Protein 3AI5 (pdb70)

Secondary structure (DSSP, 8-state):
--GGGGGSSEEEEEEEEEEEETTEEEEEEEEEEEEGGGTEEEEEEEETTSS-SS-GGGGTTT--GGG-B--GGGGGG-HHHHTTTT-EEEEEEEEETTS-EEEEEEEEEEETTEEEEEEEEEEE---TTSTTTTT-B-S----EEEEEEEETTTTEEEEEEEEEEEBTTS-EEEEEEEEEEEESSSS----PPSEEEEEEEEEE--TT--SSEEEEEEEEEEESS---EEEEEE-TTS-EEEEEE-TT-BHHHHHHHHHHHH---GGG-EEEETTEEP-TTSBTGGGT--TT-EEEEE-

Solvent-accessible surface area: 14707 Å² total

InterPro domains:
  IPR000626 Ubiquitin-like domain [PF00240] (3-74)
  IPR000626 Ubiquitin-like domain [PS50053] (1-76)
  IPR000626 Ubiquitin-like domain [SM00213] (1-72)
  IPR001975 Large ribosomal subunit protein eL40 domain [PF01020] (78-127)
  IPR001975 Large ribosomal subunit protein eL40 domain [SM01377] (77-128)
  IPR019954 Ubiquitin conserved site [PS00299] (27-52)
  IPR019956 Ubiquitin domain [PR00348] (11-31)
  IPR019956 Ubiquitin domain [PR00348] (32-52)
  IPR019956 Ubiquitin domain [PR00348] (53-74)
  IPR029071 Ubiquitin-like domain superfamily [SSF54236] (1-96)
  IPR038587 Large ribosomal subunit protein eL40 superfamily [G3DSA:4.10.1060.50] (79-128)
  IPR050158 Ubiquitin and ubiquitin-like [PTHR10666] (1-87)

CATH classification: 2.40.155.10 (+1 more: 3.10.20.90)

Foldseek 3Di:
DVLVVLQADKFKEKEKEWEAAANNTWIKIKIWIAHLCQLKTKMKMFTPVAADQWDPVVCVVVGANLSHHEPPVFPLARQQSQLPQQFKWKWKWKDWVPAKIKTKIWTWHDPPRYTYIYMYIYIDGGDCCDCISVVQFDQWFDKWKKKWAFDVVQQWIKIWTWGWTDGPVRHTIIITMIMIMHRPDDDHGRGHHIWIKTKDKTWDDDPVDPGHMIIMMMRIYIGRDDQWAKEWEQEAVRDIDIDTDHQADFPLVVLVRVCVPPVDHSVRWWKDFPNRTGDGRDGNVNVPNDGHGYIYIDD

Radius of gyration: 24.21 Å; Cα contacts (8 Å, |Δi|>4): 735; chains: 1; bounding box: 46×39×76 Å

Nearest PDB structures (foldseek):
  3ai5-assembly1_A  TM=1.003E+00  e=3.831E-65  Aequorea victoria
  5aqb-assembly1_B  TM=9.999E-01  e=7.707E-47  Aequorea victoria
  7yeu-assembly1_A  TM=1.001E+00  e=1.662E-46  Aequorea victoria
  6hr1-assembly1_A  TM=9.965E-01  e=1.409E-46  Oryctolagus cuniculus
  1q73-assembly1_A  TM=9.991E-01  e=1.959E-46  Aequorea victoria

Organism: Mus musculus (NCBI:txid10090)

GO terms:
  GO:0003735 structural constituent of ribosome (F, IDA)
  GO:0022625 cytosolic large ribosomal subunit (C, IDA)
  GO:0005654 nucleoplasm (C, TAS)
  GO:0005829 cytosol (C, TAS)
  GO:0002181 cytoplasmic translation (P, IDA)
  GO:0005737 cytoplasm (C, IDA)
  GO:0043209 myelin sheath (C, HDA)
  GO:0045202 synapse (C, IDA)
  GO:0045202 synapse (C, EXP)

B-factor: mean 21.07, std 9.58, range [8.13, 55.72]

Structure (mmCIF, N/CA/C/O backbone):
data_3AI5
#
_entry.id   3AI5
#
_cell.length_a   92.515
_cell.length_b   65.649
_cell.length_c   70.225
_cell.angle_alpha   90.00
_cell.angle_beta   130.34
_cell.angle_gamma   90.00
#
_symmetry.space_group_name_H-M   'C 1 2 1'
#
loop_
_entity.id
_entity.type
_entity.pdbx_description
1 polymer 'yeast enhanced green fluorescent protein,Ubiquitin'
2 non-polymer 1,2-ETHANEDIOL
3 water water
#
loop_
_atom_site.group_PDB
_atom_site.id
_atom_site.type_symbol
_atom_site.label_atom_id
_atom_site.label_alt_id
_atom_site.label_comp_id
_atom_site.label_asym_id
_atom_site.label_entity_id
_atom_site.label_seq_id
_atom_site.pdbx_PDB_ins_code
_atom_site.Cartn_x
_atom_site.Cartn_y
_atom_site.Cartn_z
_atom_site.occupancy
_atom_site.B_iso_or_equiv
_atom_site.auth_seq_id
_atom_site.auth_comp_id
_atom_site.auth_asym_id
_atom_site.auth_atom_id
_atom_site.pdbx_PDB_model_num
ATOM 1 N N . SER A 1 5 ? 25.314 -8.297 17.393 1.00 30.31 2 SER A N 1
ATOM 2 C CA . SER A 1 5 ? 23.927 -8.658 17.112 1.00 29.73 2 SER A CA 1
ATOM 3 C C . SER A 1 5 ? 23.825 -10.167 16.779 1.00 30.36 2 SER A C 1
ATOM 4 O O . SER A 1 5 ? 24.855 -10.874 16.729 1.00 31.96 2 SER A O 1
ATOM 7 N N . LYS A 1 6 ? 22.598 -10.626 16.525 1.00 28.88 3 LYS A N 1
ATOM 8 C CA . LYS A 1 6 ? 22.425 -11.999 15.889 1.00 29.18 3 LYS A CA 1
ATOM 9 C C . LYS A 1 6 ? 23.071 -12.166 14.498 1.00 26.74 3 LYS A C 1
ATOM 10 O O . LYS A 1 6 ? 23.657 -13.191 14.182 1.00 28.37 3 LYS A O 1
ATOM 16 N N . GLY A 1 7 ? 22.959 -11.132 13.674 1.00 22.99 4 GLY A N 1
ATOM 17 C CA . GLY A 1 7 ? 23.608 -11.104 12.356 1.00 20.73 4 GLY A CA 1
ATOM 18 C C . GLY A 1 7 ? 25.114 -11.324 12.408 1.00 20.48 4 GLY A C 1
ATOM 19 O O . GLY A 1 7 ? 25.696 -11.872 11.481 1.00 19.01 4 GLY A O 1
ATOM 20 N N . GLU A 1 8 ? 25.774 -10.911 13.484 1.00 20.97 5 GLU A N 1
ATOM 21 C CA . GLU A 1 8 ? 27.222 -11.150 13.618 1.00 23.32 5 GLU A CA 1
ATOM 22 C C . GLU A 1 8 ? 27.699 -12.609 13.418 1.00 22.67 5 GLU A C 1
ATOM 23 O O . GLU A 1 8 ? 28.742 -12.850 12.849 1.00 21.29 5 GLU A O 1
ATOM 29 N N . GLU A 1 9 ? 26.909 -13.587 13.874 1.00 21.95 6 GLU A N 1
ATOM 30 C CA . GLU A 1 9 ? 27.266 -14.980 13.794 1.00 22.03 6 GLU A CA 1
ATOM 31 C C . GLU A 1 9 ? 27.398 -15.460 12.359 1.00 19.08 6 GLU A C 1
ATOM 32 O O . GLU A 1 9 ? 28.101 -16.415 12.070 1.00 19.43 6 GLU A O 1
ATOM 38 N N . LEU A 1 10 ? 26.700 -14.782 11.442 1.00 15.95 7 LEU A N 1
ATOM 39 C CA . LEU A 1 10 ? 26.786 -15.130 10.035 1.00 15.56 7 LEU A CA 1
ATOM 40 C C . LEU A 1 10 ? 28.145 -14.782 9.429 1.00 14.80 7 LEU A C 1
ATOM 41 O O . LEU A 1 10 ? 28.393 -15.177 8.295 1.00 16.21 7 LEU A O 1
ATOM 46 N N . PHE A 1 11 ? 28.976 -14.040 10.175 1.00 14.64 8 PHE A N 1
ATOM 47 C CA . PHE A 1 11 ? 30.264 -13.568 9.651 1.00 15.51 8 PHE A CA 1
ATOM 48 C C . PHE A 1 11 ? 31.458 -14.263 10.262 1.00 18.75 8 PHE A C 1
ATOM 49 O O . PHE A 1 11 ? 32.595 -13.813 10.058 1.00 20.38 8 PHE A O 1
ATOM 57 N N . THR A 1 12 ? 31.232 -15.348 11.003 1.00 20.26 9 THR A N 1
ATOM 58 C CA . THR A 1 12 ? 32.405 -16.011 11.550 1.00 23.98 9 THR A CA 1
ATOM 59 C C . THR A 1 12 ? 33.012 -16.779 10.299 1.00 22.36 9 THR A C 1
ATOM 60 O O . THR A 1 12 ? 32.333 -17.250 9.378 1.00 24.69 9 THR A O 1
ATOM 64 N N . GLY A 1 13 ? 34.309 -16.887 10.260 1.00 24.78 10 GLY A N 1
ATOM 65 C CA . GLY A 1 13 ? 34.893 -17.491 9.113 1.00 22.49 10 GLY A CA 1
ATOM 66 C C . GLY A 1 13 ? 34.690 -16.727 7.803 1.00 20.13 10 GLY A C 1
ATOM 67 O O . GLY A 1 13 ? 34.229 -15.566 7.733 1.00 22.90 10 GLY A O 1
ATOM 68 N N . VAL A 1 14 ? 35.074 -17.395 6.769 1.00 17.89 11 VAL A N 1
ATOM 69 C CA . VAL A 1 14 ? 35.205 -16.853 5.426 1.00 15.03 11 VAL A CA 1
ATOM 70 C C . VAL A 1 14 ? 33.891 -17.034 4.696 1.00 14.64 11 VAL A C 1
ATOM 71 O O . VAL A 1 14 ? 33.362 -18.164 4.645 1.00 16.67 11 VAL A O 1
ATOM 75 N N . VAL A 1 15 ? 33.318 -15.951 4.192 1.00 12.89 12 VAL A N 1
ATOM 76 C CA . VAL A 1 15 ? 31.987 -15.966 3.558 1.00 12.33 12 VAL A CA 1
ATOM 77 C C . VAL A 1 15 ? 32.158 -15.671 2.083 1.00 11.51 12 VAL A C 1
ATOM 78 O O . VAL A 1 15 ? 32.777 -14.642 1.741 1.00 11.97 12 VAL A O 1
ATOM 82 N N . PRO A 1 16 ? 31.589 -16.420 1.151 1.00 11.33 13 PRO A N 1
ATOM 83 C CA . PRO A 1 16 ? 31.673 -16.128 -0.273 1.00 11.90 13 PRO A CA 1
ATOM 84 C C . PRO A 1 16 ? 30.826 -14.889 -0.579 1.00 11.96 13 PRO A C 1
ATOM 85 O O . PRO A 1 16 ? 29.790 -14.652 0.078 1.00 12.05 13 PRO A O 1
ATOM 89 N N . ILE A 1 17 ? 31.251 -14.162 -1.592 1.00 11.09 14 ILE A N 1
ATOM 90 C CA . ILE A 1 17 ? 30.609 -12.889 -1.956 1.00 10.35 14 ILE A CA 1
ATOM 91 C C . ILE A 1 17 ? 30.352 -12.946 -3.464 1.00 10.83 14 ILE A C 1
ATOM 92 O O . ILE A 1 17 ? 31.207 -13.395 -4.265 1.00 11.78 14 ILE A O 1
ATOM 97 N N . LEU A 1 18 ? 29.176 -12.460 -3.853 1.00 11.37 15 LEU A N 1
ATOM 98 C CA . LEU A 1 18 ? 28.864 -12.223 -5.267 1.00 12.18 15 LEU A CA 1
ATOM 99 C C . LEU A 1 18 ? 28.479 -10.759 -5.429 1.00 12.36 15 LEU A C 1
ATOM 100 O O . LEU A 1 18 ? 27.743 -10.214 -4.607 1.00 12.18 15 LEU A O 1
ATOM 105 N N . VAL A 1 19 ? 28.928 -10.130 -6.520 1.00 11.58 16 VAL A N 1
ATOM 106 C CA . VAL A 1 19 ? 28.620 -8.705 -6.810 1.00 11.17 16 VAL A CA 1
ATOM 107 C C . VAL A 1 19 ? 28.082 -8.657 -8.234 1.00 12.04 16 VAL A C 1
ATOM 108 O O . VAL A 1 19 ? 28.621 -9.315 -9.153 1.00 13.32 16 VAL A O 1
ATOM 112 N N . GLU A 1 20 ? 26.991 -7.938 -8.443 1.00 12.23 17 GLU A N 1
ATOM 113 C CA . GLU A 1 20 ? 26.463 -7.701 -9.811 1.00 12.55 17 GLU A CA 1
ATOM 114 C C . GLU A 1 20 ? 26.134 -6.235 -9.950 1.00 12.33 17 GLU A C 1
ATOM 115 O O . GLU A 1 20 ? 25.431 -5.700 -9.059 1.00 13.79 17 GLU A O 1
ATOM 121 N N . LEU A 1 21 ? 26.539 -5.609 -11.041 1.00 12.50 18 LEU A N 1
ATOM 122 C CA . LEU A 1 21 ? 26.245 -4.196 -11.258 1.00 12.61 18 LEU A CA 1
ATOM 123 C C . LEU A 1 21 ? 25.763 -3.989 -12.687 1.00 12.60 18 LEU A C 1
ATOM 124 O O . LEU A 1 21 ? 26.382 -4.475 -13.640 1.00 14.32 18 LEU A O 1
ATOM 129 N N . ASP A 1 22 ? 24.681 -3.227 -12.800 1.00 13.73 19 ASP A N 1
ATOM 130 C CA . ASP A 1 22 ? 24.264 -2.653 -14.069 1.00 14.49 19 ASP A CA 1
ATOM 131 C C . ASP A 1 22 ? 24.446 -1.166 -14.020 1.00 13.92 19 ASP A C 1
ATOM 132 O O . ASP A 1 22 ? 23.952 -0.528 -13.072 1.00 14.33 19 ASP A O 1
ATOM 137 N N . GLY A 1 23 ? 25.152 -0.617 -15.017 1.00 14.69 20 GLY A N 1
ATOM 138 C CA . GLY A 1 23 ? 25.548 0.807 -14.979 1.00 14.44 20 GLY A CA 1
ATOM 139 C C . GLY A 1 23 ? 25.175 1.493 -16.271 1.00 15.91 20 GLY A C 1
ATOM 140 O O . GLY A 1 23 ? 25.036 0.847 -17.335 1.00 16.31 20 GLY A O 1
ATOM 141 N N . ASP A 1 24 ? 25.007 2.793 -16.160 1.00 15.06 21 ASP A N 1
ATOM 142 C CA . ASP A 1 24 ? 24.763 3.639 -17.351 1.00 17.16 21 ASP A CA 1
ATOM 143 C C . ASP A 1 24 ? 25.431 4.984 -17.028 1.00 16.36 21 ASP A C 1
ATOM 144 O O . ASP A 1 24 ? 24.952 5.682 -16.135 1.00 17.05 21 ASP A O 1
ATOM 149 N N . VAL A 1 25 ? 26.547 5.309 -17.699 1.00 16.03 22 VAL A N 1
ATOM 150 C CA . VAL A 1 25 ? 27.230 6.587 -17.426 1.00 16.16 22 VAL A CA 1
ATOM 151 C C . VAL A 1 25 ? 27.197 7.397 -18.716 1.00 17.02 22 VAL A C 1
ATOM 152 O O . VAL A 1 25 ? 27.778 6.954 -19.692 1.00 18.06 22 VAL A O 1
ATOM 156 N N . ASN A 1 26 ? 26.541 8.542 -18.681 1.00 17.55 23 ASN A N 1
ATOM 157 C CA . ASN A 1 26 ? 26.415 9.406 -19.909 1.00 19.58 23 ASN A CA 1
ATOM 158 C C . ASN A 1 26 ? 25.850 8.611 -21.076 1.00 20.95 23 ASN A C 1
ATOM 159 O O . ASN A 1 26 ? 26.204 8.858 -22.257 1.00 23.01 23 ASN A O 1
ATOM 164 N N . GLY A 1 27 ? 24.977 7.660 -20.770 1.00 19.11 24 GLY A N 1
ATOM 165 C CA . GLY A 1 27 ? 24.329 6.800 -21.804 1.00 20.72 24 GLY A CA 1
ATOM 166 C C . GLY A 1 27 ? 25.143 5.594 -22.222 1.00 21.15 24 GLY A C 1
ATOM 167 O O . GLY A 1 27 ? 24.674 4.776 -23.032 1.00 23.32 24 GLY A O 1
ATOM 168 N N . HIS A 1 28 ? 26.366 5.457 -21.683 1.00 20.98 25 HIS A N 1
ATOM 169 C CA . HIS A 1 28 ? 27.207 4.293 -21.967 1.00 21.24 25 HIS A CA 1
ATOM 170 C C . HIS A 1 28 ? 26.768 3.176 -21.005 1.00 21.02 25 HIS A C 1
ATOM 171 O O . HIS A 1 28 ? 27.007 3.267 -19.799 1.00 19.31 25 HIS A O 1
ATOM 178 N N . LYS A 1 29 ? 26.108 2.143 -21.502 1.00 20.64 26 LYS A N 1
ATOM 179 C CA . LYS A 1 29 ? 25.613 1.055 -20.642 1.00 21.07 26 LYS A CA 1
ATOM 180 C C . LYS A 1 29 ? 26.686 -0.032 -20.465 1.00 20.81 26 LYS A C 1
ATOM 181 O O . LYS A 1 29 ? 27.434 -0.396 -21.409 1.00 21.73 26 LYS A O 1
ATOM 187 N N . PHE A 1 30 ? 26.784 -0.577 -19.265 1.00 19.28 27 PHE A N 1
ATOM 188 C CA . PHE A 1 30 ? 27.752 -1.634 -19.005 1.00 18.43 27 PHE A CA 1
ATOM 189 C C . PHE A 1 30 ? 27.289 -2.485 -17.831 1.00 16.35 27 PHE A C 1
ATOM 190 O O . PHE A 1 30 ? 26.434 -2.079 -17.052 1.00 16.87 27 PHE A O 1
ATOM 198 N N . SER A 1 31 ? 27.859 -3.672 -17.748 1.00 15.93 28 SER A N 1
ATOM 199 C CA . SER A 1 31 ? 27.588 -4.583 -16.645 1.00 16.80 28 SER A CA 1
ATOM 200 C C . SER A 1 31 ? 28.866 -5.174 -16.139 1.00 15.09 28 SER A C 1
ATOM 201 O O . SER A 1 31 ? 29.821 -5.419 -16.879 1.00 16.85 28 SER A O 1
ATOM 204 N N . VAL A 1 32 ? 28.907 -5.378 -14.820 1.00 13.40 29 VAL A N 1
ATOM 205 C CA . VAL A 1 32 ? 30.035 -6.016 -14.159 1.00 13.76 29 VAL A CA 1
ATOM 206 C C . VAL A 1 32 ? 29.598 -7.096 -13.221 1.00 13.78 29 VAL A C 1
ATOM 207 O O . VAL A 1 32 ? 28.635 -6.929 -12.493 1.00 14.12 29 VAL A O 1
ATOM 211 N N . SER A 1 33 ? 30.324 -8.217 -13.229 1.00 13.81 30 SER A N 1
ATOM 212 C CA . SER A 1 33 ? 30.094 -9.321 -12.271 1.00 13.64 30 SER A CA 1
ATOM 213 C C . SER A 1 33 ? 31.335 -9.468 -11.438 1.00 14.26 30 SER A C 1
ATOM 214 O O . SER A 1 33 ? 32.463 -9.349 -11.961 1.00 15.48 30 SER A O 1
ATOM 217 N N . GLY A 1 34 ? 31.193 -9.709 -10.149 1.00 12.61 31 GLY A N 1
ATOM 218 C CA . GLY A 1 34 ? 32.342 -9.915 -9.246 1.00 13.54 31 GLY A CA 1
ATOM 219 C C . GLY A 1 34 ? 32.117 -11.100 -8.346 1.00 13.02 31 GLY A C 1
ATOM 220 O O . GLY A 1 34 ? 30.976 -11.514 -8.072 1.00 12.80 31 GLY A O 1
ATOM 221 N N . GLU A 1 35 ? 33.203 -11.650 -7.879 1.00 12.45 32 GLU A N 1
ATOM 222 C CA . GLU A 1 35 ? 33.126 -12.734 -6.895 1.00 13.27 32 GLU A CA 1
ATOM 223 C C . GLU A 1 35 ? 34.354 -12.724 -6.029 1.00 13.61 32 GLU A C 1
ATOM 224 O O . GLU A 1 35 ? 35.427 -12.202 -6.415 1.00 13.74 32 GLU A O 1
ATOM 230 N N . GLY A 1 36 ? 34.227 -13.272 -4.834 1.00 12.30 33 GLY A N 1
ATOM 231 C CA . GLY A 1 36 ? 35.368 -13.386 -3.901 1.00 12.05 33 GLY A CA 1
ATOM 232 C C . GLY A 1 36 ? 34.875 -13.799 -2.567 1.00 11.40 33 GLY A C 1
ATOM 233 O O . GLY A 1 36 ? 33.947 -14.643 -2.450 1.00 11.81 33 GLY A O 1
ATOM 234 N N . GLU A 1 37 ? 35.519 -13.267 -1.545 1.00 12.02 34 GLU A N 1
ATOM 235 C CA . GLU A 1 37 ? 35.231 -13.742 -0.212 1.00 12.49 34 GLU A CA 1
ATOM 236 C C . GLU A 1 37 ? 35.596 -12.687 0.791 1.00 13.28 34 GLU A C 1
ATOM 237 O O . GLU A 1 37 ? 36.425 -11.790 0.505 1.00 13.11 34 GLU A O 1
ATOM 243 N N . GLY A 1 38 ? 34.967 -12.738 1.951 1.00 12.10 35 GLY A N 1
ATOM 244 C CA . GLY A 1 38 ? 35.158 -11.752 3.003 1.00 12.58 35 GLY A CA 1
ATOM 245 C C . GLY A 1 38 ? 35.428 -12.461 4.326 1.00 12.14 35 GLY A C 1
ATOM 246 O O . GLY A 1 38 ? 34.861 -13.552 4.596 1.00 13.12 35 GLY A O 1
ATOM 247 N N . ASP A 1 39 ? 36.295 -11.897 5.165 1.00 12.87 36 ASP A N 1
ATOM 248 C CA . ASP A 1 39 ? 36.573 -12.481 6.474 1.00 12.69 36 ASP A CA 1
ATOM 249 C C . ASP A 1 39 ? 36.550 -11.347 7.472 1.00 12.43 36 ASP A C 1
ATOM 250 O O . ASP A 1 39 ? 37.559 -10.622 7.641 1.00 12.54 36 ASP A O 1
ATOM 255 N N . ALA A 1 40 ? 35.405 -11.134 8.107 1.00 12.33 37 ALA A N 1
ATOM 256 C CA . ALA A 1 40 ? 35.238 -10.021 8.964 1.00 11.86 37 ALA A CA 1
ATOM 257 C C . ALA A 1 40 ? 36.138 -10.063 10.174 1.00 13.38 37 ALA A C 1
ATOM 258 O O . ALA A 1 40 ? 36.461 -9.019 10.705 1.00 14.08 37 ALA A O 1
ATOM 260 N N . THR A 1 41 ? 36.522 -11.259 10.612 1.00 15.70 38 THR A N 1
ATOM 261 C CA . THR A 1 41 ? 37.469 -11.374 11.744 1.00 17.51 38 THR A CA 1
ATOM 262 C C . THR A 1 41 ? 38.765 -10.616 11.455 1.00 16.57 38 THR A C 1
ATOM 263 O O . THR A 1 41 ? 39.382 -10.037 12.367 1.00 18.89 38 THR A O 1
ATOM 267 N N . TYR A 1 42 ? 39.165 -10.583 10.204 1.00 15.62 39 TYR A N 1
ATOM 268 C CA . TYR A 1 42 ? 40.382 -9.906 9.743 1.00 17.59 39 TYR A CA 1
ATOM 269 C C . TYR A 1 42 ? 40.037 -8.583 9.094 1.00 16.33 39 TYR A C 1
ATOM 270 O O . TYR A 1 42 ? 40.966 -7.907 8.547 1.00 19.07 39 TYR A O 1
ATOM 279 N N . GLY A 1 43 ? 38.754 -8.183 9.083 1.00 13.70 40 GLY A N 1
ATOM 280 C CA . GLY A 1 43 ? 38.316 -7.007 8.302 1.00 12.32 40 GLY A CA 1
ATOM 281 C C . GLY A 1 43 ? 38.700 -7.036 6.829 1.00 13.00 40 GLY A C 1
ATOM 282 O O . GLY A 1 43 ? 38.945 -5.992 6.214 1.00 14.62 40 GLY A O 1
ATOM 283 N N . LYS A 1 44 ? 38.761 -8.205 6.206 1.00 11.80 41 LYS A N 1
ATOM 284 C CA . LYS A 1 44 ? 39.384 -8.355 4.897 1.00 12.52 41 LYS A CA 1
ATOM 285 C C .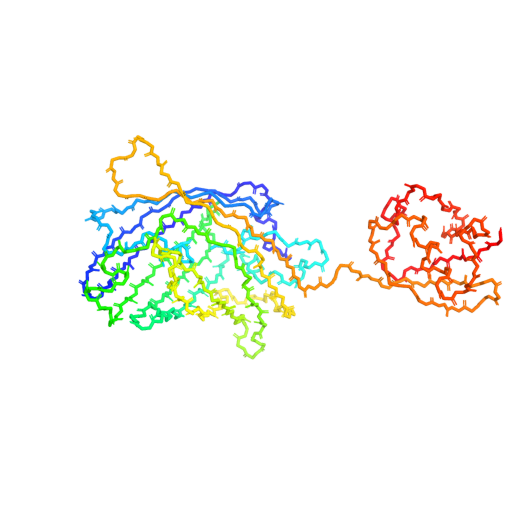 LYS A 1 44 ? 38.393 -8.779 3.845 1.00 13.38 41 LYS 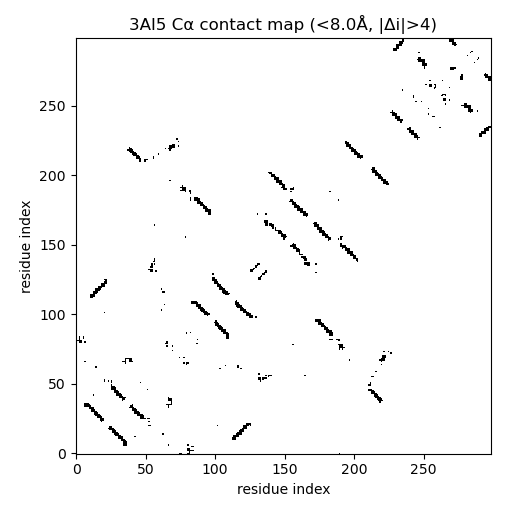A C 1
ATOM 286 O O . LYS A 1 44 ? 37.566 -9.707 4.083 1.00 14.23 41 LYS A O 1
ATOM 292 N N . LEU A 1 45 ? 38.493 -8.210 2.652 1.00 13.00 42 LEU A N 1
ATOM 293 C CA . LEU A 1 45 ? 37.663 -8.528 1.514 1.00 14.60 42 LEU A CA 1
ATOM 294 C C . LEU A 1 45 ? 38.602 -8.763 0.343 1.00 12.98 42 LEU A C 1
ATOM 295 O O . LEU A 1 45 ? 39.534 -7.965 0.128 1.00 12.10 42 LEU A O 1
ATOM 300 N N . THR A 1 46 ? 38.362 -9.792 -0.472 1.00 12.86 43 THR A N 1
ATOM 301 C CA . THR A 1 46 ? 39.092 -9.976 -1.718 1.00 13.24 43 THR A CA 1
ATOM 302 C C . THR A 1 46 ? 38.065 -10.235 -2.815 1.00 13.24 43 THR A C 1
ATOM 303 O O . THR A 1 46 ? 37.243 -11.164 -2.671 1.00 13.70 43 THR A O 1
ATOM 307 N N . LEU A 1 47 ? 38.081 -9.485 -3.892 1.00 12.23 44 LEU A N 1
ATOM 308 C CA . LEU A 1 47 ? 37.101 -9.578 -4.957 1.00 11.99 44 LEU A CA 1
ATOM 309 C C . LEU A 1 47 ? 37.749 -9.452 -6.302 1.00 12.78 44 LEU A C 1
ATOM 310 O O . LEU A 1 47 ? 38.692 -8.682 -6.445 1.00 13.89 44 LEU A O 1
ATOM 315 N N . LYS A 1 48 ? 37.242 -10.160 -7.308 1.00 13.18 45 LYS A N 1
ATOM 316 C CA . LYS A 1 48 ? 37.619 -9.940 -8.699 1.00 13.42 45 LYS A CA 1
ATOM 317 C C . LYS A 1 48 ? 36.416 -9.596 -9.522 1.00 13.88 45 LYS A C 1
ATOM 318 O O . LYS A 1 48 ? 35.388 -10.272 -9.361 1.00 13.71 45 LYS A O 1
ATOM 324 N N . PHE A 1 49 ? 36.528 -8.580 -10.354 1.00 13.01 46 PHE A N 1
ATOM 325 C CA . PHE A 1 49 ? 35.432 -8.087 -11.176 1.00 11.90 46 PHE A CA 1
ATOM 326 C C . PHE A 1 49 ? 35.759 -8.188 -12.649 1.00 13.66 46 PHE A C 1
ATOM 327 O O . PHE A 1 49 ? 36.893 -7.911 -13.055 1.00 15.75 46 PHE A O 1
ATOM 335 N N . ILE A 1 50 ? 34.763 -8.521 -13.454 1.00 14.72 47 ILE A N 1
ATOM 336 C CA . ILE A 1 50 ? 34.927 -8.565 -14.901 1.00 14.92 47 ILE A CA 1
ATOM 337 C C . ILE A 1 50 ? 33.839 -7.702 -15.508 1.00 16.32 47 ILE A C 1
ATOM 338 O O . ILE A 1 50 ? 32.680 -7.800 -15.133 1.00 15.18 47 ILE A O 1
ATOM 343 N N . CYS A 1 51 ? 34.192 -6.871 -16.470 1.00 16.53 48 CYS A N 1
ATOM 344 C CA . CYS A 1 51 ? 33.177 -6.207 -17.225 1.00 17.16 48 CYS A CA 1
ATOM 345 C C . CYS A 1 51 ? 32.674 -7.158 -18.313 1.00 18.25 48 CYS A C 1
ATOM 346 O O . CYS A 1 51 ? 33.430 -7.503 -19.220 1.00 20.09 48 CYS A O 1
ATOM 349 N N . THR A 1 52 ? 31.411 -7.550 -18.201 1.00 18.61 49 THR A N 1
ATOM 350 C CA . THR A 1 52 ? 30.854 -8.595 -19.071 1.00 20.49 49 THR A CA 1
ATOM 351 C C . THR A 1 52 ? 30.371 -8.064 -20.399 1.00 21.55 49 THR A C 1
ATOM 352 O O . THR A 1 52 ? 30.061 -8.859 -21.272 1.00 23.83 49 THR A O 1
ATOM 356 N N . THR A 1 53 ? 30.319 -6.757 -20.561 1.00 20.85 50 THR A N 1
ATOM 357 C CA . THR A 1 53 ? 29.800 -6.112 -21.773 1.00 22.13 50 THR A CA 1
ATOM 358 C C . THR A 1 53 ? 30.946 -5.595 -22.670 1.00 23.39 50 THR A C 1
ATOM 359 O O . THR A 1 53 ? 30.676 -5.023 -23.733 1.00 26.42 50 THR A O 1
ATOM 363 N N . GLY A 1 54 ? 32.194 -5.794 -22.258 1.00 24.11 51 GLY A N 1
ATOM 364 C CA . GLY A 1 54 ? 33.362 -5.334 -23.041 1.00 24.71 51 GLY A CA 1
ATOM 365 C C . GLY A 1 54 ? 34.294 -4.452 -22.212 1.00 24.75 51 GLY A C 1
ATOM 366 O O . GLY A 1 54 ? 34.711 -4.820 -21.099 1.00 23.73 51 GLY A O 1
ATOM 367 N N . LYS A 1 55 ? 34.655 -3.300 -22.763 1.00 24.75 52 LYS A N 1
ATOM 368 C CA . LYS A 1 55 ? 35.509 -2.367 -22.031 1.00 24.96 52 LYS A CA 1
ATOM 369 C C . LYS A 1 55 ? 34.661 -1.550 -21.055 1.00 22.53 52 LYS A C 1
ATOM 370 O O . LYS A 1 55 ? 33.548 -1.121 -21.380 1.00 23.19 52 LYS A O 1
ATOM 376 N N . LEU A 1 56 ? 35.199 -1.353 -19.853 1.00 20.99 53 LEU A N 1
ATOM 377 C CA . LEU A 1 56 ? 34.523 -0.500 -18.892 1.00 19.30 53 LEU A CA 1
ATOM 378 C C . LEU A 1 56 ? 34.645 0.949 -19.380 1.00 18.19 53 LEU A C 1
ATOM 379 O O . LEU A 1 56 ? 35.740 1.418 -19.697 1.00 20.56 53 LEU A O 1
ATOM 384 N N . PRO A 1 57 ? 33.538 1.678 -19.433 1.00 18.80 54 PRO A N 1
ATOM 385 C CA . PRO A 1 57 ? 33.647 3.067 -19.928 1.00 19.17 54 PRO A CA 1
ATOM 386 C C . PRO A 1 57 ? 34.091 4.124 -18.942 1.00 18.82 54 PRO A C 1
ATOM 387 O O . PRO A 1 57 ? 34.225 5.301 -19.298 1.00 19.78 54 PRO A O 1
ATOM 391 N N . VAL A 1 58 ? 34.333 3.716 -17.696 1.00 17.09 55 VAL A N 1
ATOM 392 C CA . VAL A 1 58 ? 34.874 4.612 -16.673 1.00 16.74 55 VAL A CA 1
ATOM 393 C C . VAL A 1 58 ? 36.081 3.886 -16.047 1.00 15.73 55 VAL A C 1
ATOM 394 O O . VAL A 1 58 ? 36.231 2.675 -16.202 1.00 16.55 55 VAL A O 1
ATOM 398 N N . PRO A 1 59 ? 36.947 4.613 -15.325 1.00 15.44 56 PRO A N 1
ATOM 399 C CA . PRO A 1 59 ? 38.091 3.951 -14.699 1.00 14.82 56 PRO A CA 1
ATOM 400 C C . PRO A 1 59 ? 37.652 3.024 -13.541 1.00 13.16 56 PRO A C 1
ATOM 401 O O . PRO A 1 59 ? 36.782 3.355 -12.736 1.00 13.02 56 PRO A O 1
ATOM 405 N N . TRP A 1 60 ? 38.275 1.848 -13.454 1.00 12.72 57 TRP A N 1
ATOM 406 C CA . TRP A 1 60 ? 37.990 0.927 -12.370 1.00 12.42 57 TRP A CA 1
ATOM 407 C C . TRP A 1 60 ? 38.055 1.563 -10.983 1.00 11.17 57 TRP A C 1
ATOM 408 O O . TRP A 1 60 ? 37.184 1.294 -10.169 1.00 12.05 57 TRP A O 1
ATOM 419 N N . PRO A 1 61 ? 39.025 2.461 -10.702 1.00 11.63 58 PRO A N 1
ATOM 420 C CA . PRO A 1 61 ? 39.054 3.004 -9.331 1.00 11.46 58 PRO A CA 1
ATOM 421 C C . PRO A 1 61 ? 37.783 3.759 -8.980 1.00 12.14 58 PRO A C 1
ATOM 422 O O . PRO A 1 61 ? 37.479 3.850 -7.797 1.00 11.82 58 PRO A O 1
ATOM 426 N N . THR A 1 62 ? 37.084 4.307 -9.962 1.00 10.70 59 THR A N 1
ATOM 427 C CA . THR A 1 62 ? 35.880 5.085 -9.593 1.00 11.41 59 THR A CA 1
ATOM 428 C C . THR A 1 62 ? 34.737 4.228 -9.103 1.00 10.79 59 THR A C 1
ATOM 429 O O . THR A 1 62 ? 33.778 4.813 -8.552 1.00 11.58 59 THR A O 1
ATOM 433 N N . LEU A 1 63 ? 34.840 2.906 -9.263 1.00 11.28 60 LEU A N 1
ATOM 434 C CA . LEU A 1 63 ? 33.759 2.000 -8.890 1.00 11.52 60 LEU A CA 1
ATOM 435 C C . LEU A 1 63 ? 34.105 1.216 -7.616 1.00 10.82 60 LEU A C 1
ATOM 436 O O . LEU A 1 63 ? 33.257 0.433 -7.125 1.00 10.98 60 LEU A O 1
ATOM 441 N N . VAL A 1 64 ? 35.329 1.388 -7.058 1.00 9.93 61 VAL A N 1
ATOM 442 C CA . VAL A 1 64 ? 35.713 0.598 -5.872 1.00 9.54 61 VAL A CA 1
ATOM 443 C C . VAL A 1 64 ? 34.711 0.753 -4.706 1.00 8.82 61 VAL A C 1
ATOM 444 O O . VAL A 1 64 ? 34.272 -0.246 -4.115 1.00 9.56 61 VAL A O 1
ATOM 448 N N . THR A 1 65 ? 34.299 1.976 -4.392 1.00 9.34 62 THR A N 1
ATOM 449 C CA . THR A 1 65 ? 33.389 2.130 -3.242 1.00 8.74 62 THR A CA 1
ATOM 450 C C . THR A 1 65 ? 32.005 1.522 -3.517 1.00 8.87 62 THR A C 1
ATOM 451 O O . THR A 1 65 ? 31.326 1.079 -2.604 1.00 8.79 62 THR A O 1
ATOM 455 N N . THR A 1 66 ? 31.607 1.524 -4.772 1.00 8.77 63 THR A N 1
ATOM 456 C CA . THR A 1 66 ? 30.305 0.959 -5.123 1.00 9.38 63 THR A CA 1
ATOM 457 C C . THR A 1 66 ? 30.303 -0.549 -4.970 1.00 9.29 63 THR A C 1
ATOM 458 O O . THR A 1 66 ? 29.329 -1.157 -4.465 1.00 10.42 63 THR A O 1
ATOM 462 N N . PHE A 1 67 ? 31.366 -1.198 -5.489 1.00 9.78 64 PHE A N 1
ATOM 463 C CA . PHE A 1 67 ? 31.491 -2.660 -5.407 1.00 10.62 64 PHE A CA 1
ATOM 464 C C . PHE A 1 67 ? 31.717 -3.122 -3.991 1.00 10.49 64 PHE A C 1
ATOM 465 O O . PHE A 1 67 ? 31.212 -4.193 -3.592 1.00 11.12 64 PHE A O 1
ATOM 492 N N . VAL A 1 69 ? 30.526 -3.527 0.623 1.00 10.14 68 VAL A N 1
ATOM 493 C CA . VAL A 1 69 ? 30.066 -4.648 1.525 1.00 9.23 68 VAL A CA 1
ATOM 494 C C . VAL A 1 69 ? 30.645 -4.406 2.914 1.00 9.72 68 VAL A C 1
ATOM 495 O O . VAL A 1 69 ? 31.478 -5.188 3.434 1.00 10.53 68 VAL A O 1
ATOM 499 N N . GLN A 1 70 ? 30.259 -3.285 3.521 1.00 8.92 69 GLN A N 1
ATOM 500 C CA . GLN A 1 70 ? 30.851 -2.832 4.764 1.00 9.19 69 GLN A CA 1
ATOM 501 C C . GLN A 1 70 ? 30.496 -3.664 5.930 1.00 9.03 69 GLN A C 1
ATOM 502 O O . GLN A 1 70 ? 31.095 -3.490 7.001 1.00 9.73 69 GLN A O 1
ATOM 508 N N . CYS A 1 71 ? 29.615 -4.669 5.735 1.00 9.62 70 CYS A N 1
ATOM 509 C CA . CYS A 1 71 ? 29.409 -5.746 6.710 1.00 9.85 70 CYS A CA 1
ATOM 510 C C . CYS A 1 71 ? 30.653 -6.581 6.955 1.00 9.71 70 CYS A C 1
ATOM 511 O O . CYS A 1 71 ? 30.664 -7.324 7.944 1.00 11.02 70 CYS A O 1
ATOM 514 N N . PHE A 1 72 ? 31.705 -6.467 6.098 1.00 9.33 71 PHE A N 1
ATOM 515 C CA . PHE A 1 72 ? 32.959 -7.192 6.343 1.00 9.88 71 PHE A CA 1
ATOM 516 C C . PHE A 1 72 ? 33.958 -6.415 7.195 1.00 9.83 71 PHE A C 1
ATOM 517 O O . PHE A 1 72 ? 35.058 -6.902 7.423 1.00 11.73 71 PHE A O 1
ATOM 525 N N . ALA A 1 73 ? 33.586 -5.243 7.679 1.00 9.74 72 ALA A N 1
ATOM 526 C CA . ALA A 1 73 ? 34.470 -4.535 8.597 1.00 10.38 72 ALA A CA 1
ATOM 527 C C . ALA A 1 73 ? 34.749 -5.332 9.851 1.00 10.86 72 ALA A C 1
ATOM 528 O O . ALA A 1 73 ? 33.893 -6.058 10.342 1.00 11.53 72 ALA A O 1
ATOM 530 N N . ARG A 1 74 ? 35.941 -5.113 10.372 1.00 10.88 73 ARG A N 1
ATOM 531 C CA . ARG A 1 74 ? 36.237 -5.605 11.714 1.00 11.60 73 ARG A CA 1
ATOM 532 C C . ARG A 1 74 ? 35.839 -4.555 12.773 1.00 10.91 73 ARG A C 1
ATOM 533 O O . ARG A 1 74 ? 36.489 -3.505 12.805 1.00 12.02 73 ARG A O 1
ATOM 541 N N . TYR A 1 75 ? 34.835 -4.847 13.582 1.00 11.64 74 TYR A N 1
ATOM 542 C CA . TYR A 1 75 ? 34.524 -3.984 14.734 1.00 13.10 74 TYR A CA 1
ATOM 543 C C . TYR A 1 75 ? 35.283 -4.563 15.929 1.00 14.32 74 TYR A C 1
ATOM 544 O O . TYR A 1 75 ? 35.085 -5.721 16.249 1.00 15.70 74 TYR A O 1
ATOM 553 N N . PRO A 1 76 ? 36.115 -3.757 16.566 1.00 14.12 75 PRO A N 1
ATOM 554 C CA . PRO A 1 76 ? 36.722 -4.152 17.840 1.00 17.13 75 PRO A CA 1
ATOM 555 C C . PRO A 1 76 ? 35.651 -4.524 18.854 1.00 17.39 75 PRO A C 1
ATOM 556 O O . PRO A 1 76 ? 34.508 -4.037 18.793 1.00 16.33 75 PRO A O 1
ATOM 560 N N . ASP A 1 77 ? 36.022 -5.396 19.789 1.00 19.79 76 ASP A N 1
ATOM 561 C CA . ASP A 1 77 ? 35.069 -5.838 20.792 1.00 20.50 76 ASP A CA 1
ATOM 562 C C . ASP A 1 77 ? 34.290 -4.705 21.476 1.00 18.81 76 ASP A C 1
ATOM 563 O O . ASP A 1 77 ? 33.058 -4.803 21.667 1.00 19.56 76 ASP A O 1
ATOM 568 N N . HIS A 1 78 ? 34.980 -3.639 21.826 1.00 18.16 77 HIS A N 1
ATOM 569 C CA . HIS A 1 78 ? 34.321 -2.563 22.542 1.00 18.44 77 HIS A CA 1
ATOM 570 C C . HIS A 1 78 ? 33.346 -1.742 21.672 1.00 17.94 77 HIS A C 1
ATOM 571 O O . HIS A 1 78 ? 32.648 -0.838 22.166 1.00 19.34 77 HIS A O 1
ATOM 578 N N . MET A 1 79 ? 33.314 -2.050 20.352 1.00 15.23 78 MET A N 1
ATOM 579 C CA . MET A 1 79 ? 32.435 -1.334 19.435 1.00 15.50 78 MET A CA 1
ATOM 580 C C . MET A 1 79 ? 31.402 -2.221 18.795 1.00 14.91 78 MET A C 1
ATOM 581 O O . MET A 1 79 ? 30.689 -1.752 17.899 1.00 14.57 78 MET A O 1
ATOM 586 N N . LYS A 1 80 ? 31.291 -3.492 19.193 1.00 14.73 79 LYS A N 1
ATOM 587 C CA . LYS A 1 80 ? 30.389 -4.391 18.466 1.00 16.76 79 LYS A CA 1
ATOM 588 C C . LYS A 1 80 ? 28.915 -3.944 18.481 1.00 16.34 79 LYS A C 1
ATOM 589 O O . LYS A 1 80 ? 28.141 -4.279 17.564 1.00 16.91 79 LYS A O 1
ATOM 595 N N . GLN A 1 81 ? 28.502 -3.188 19.492 1.00 16.24 80 GLN A N 1
ATOM 596 C CA . GLN A 1 81 ? 27.150 -2.682 19.529 1.00 16.67 80 GLN A CA 1
ATOM 597 C C . GLN A 1 81 ? 26.867 -1.564 18.547 1.00 14.94 80 GLN A C 1
ATOM 598 O O . GLN A 1 81 ? 25.760 -1.056 18.458 1.00 16.24 80 GLN A O 1
ATOM 604 N N . HIS A 1 82 ? 27.889 -1.196 17.794 1.00 13.11 81 HIS A N 1
ATOM 605 C CA . HIS A 1 82 ? 27.726 -0.113 16.821 1.00 13.42 81 HIS A CA 1
ATOM 606 C C . HIS A 1 82 ? 27.775 -0.613 15.374 1.00 13.00 81 HIS A C 1
ATOM 607 O O . HIS A 1 82 ? 27.832 0.222 14.482 1.00 13.23 81 HIS A O 1
ATOM 614 N N . ASP A 1 83 ? 27.736 -1.920 15.163 1.00 12.46 82 ASP A N 1
ATOM 615 C CA . ASP A 1 83 ? 27.874 -2.472 13.781 1.00 11.52 82 ASP A CA 1
ATOM 616 C C . ASP A 1 83 ? 26.447 -2.661 13.212 1.00 10.87 82 ASP A C 1
ATOM 617 O O . ASP A 1 83 ? 25.810 -3.704 13.293 1.00 12.07 82 ASP A O 1
ATOM 622 N N . PHE A 1 84 ? 25.965 -1.599 12.577 1.00 10.59 83 PHE A N 1
ATOM 623 C CA . PHE A 1 84 ? 24.688 -1.613 11.874 1.00 10.94 83 PHE A CA 1
ATOM 624 C C . PHE A 1 84 ? 24.648 -2.710 10.803 1.00 9.63 83 PHE A C 1
ATOM 625 O O . PHE A 1 84 ? 23.665 -3.412 10.633 1.00 10.67 83 PHE A O 1
ATOM 633 N N . PHE A 1 85 ? 25.764 -2.816 10.068 1.00 9.87 84 PHE A N 1
ATOM 634 C CA . PHE A 1 85 ? 25.780 -3.581 8.820 1.00 10.10 84 PHE A CA 1
ATOM 635 C C . PHE A 1 85 ? 25.483 -5.058 9.069 1.00 9.97 84 PHE A C 1
ATOM 636 O O . PHE A 1 85 ? 24.631 -5.634 8.384 1.00 11.71 84 PHE A O 1
ATOM 644 N N . LYS A 1 86 ? 26.188 -5.648 10.048 1.00 9.86 85 LYS A N 1
ATOM 645 C CA . LYS A 1 86 ? 25.900 -7.062 10.304 1.00 10.32 85 LYS A CA 1
ATOM 646 C C . LYS A 1 86 ? 24.549 -7.257 10.965 1.00 10.33 85 LYS A C 1
ATOM 647 O O . LYS A 1 86 ? 23.920 -8.316 10.775 1.00 11.88 85 LYS A O 1
ATOM 653 N N . SER A 1 87 ? 24.085 -6.254 11.753 1.00 10.53 86 SER A N 1
ATOM 654 C CA . SER A 1 87 ? 22.858 -6.430 12.526 1.00 10.55 86 SER A CA 1
ATOM 655 C C . SER A 1 87 ? 21.667 -6.526 11.587 1.00 11.97 86 SER A C 1
ATOM 656 O O . SER A 1 87 ? 20.636 -7.079 11.983 1.00 13.79 86 SER A O 1
ATOM 659 N N . ALA A 1 88 ? 21.785 -5.998 10.352 1.00 10.78 87 ALA A N 1
ATOM 660 C CA . ALA A 1 88 ? 20.685 -6.023 9.390 1.00 10.85 87 ALA A CA 1
ATOM 661 C C . ALA A 1 88 ? 20.560 -7.387 8.701 1.00 10.60 87 ALA A C 1
ATOM 662 O O . ALA A 1 88 ? 19.619 -7.624 7.969 1.00 11.62 87 ALA A O 1
ATOM 664 N N . MET A 1 89 ? 21.554 -8.261 8.857 1.00 11.59 88 MET A N 1
ATOM 665 C CA . MET A 1 89 ? 21.565 -9.564 8.167 1.00 11.65 88 MET A CA 1
ATOM 666 C C . MET A 1 89 ? 20.729 -10.578 8.940 1.00 13.15 88 MET A C 1
ATOM 667 O O . MET A 1 89 ? 20.581 -10.449 10.155 1.00 14.05 88 MET A O 1
ATOM 672 N N . PRO A 1 90 ? 20.190 -11.592 8.255 1.00 12.56 89 PRO A N 1
ATOM 673 C CA . PRO A 1 90 ? 20.412 -11.871 6.833 1.00 12.73 89 PRO A CA 1
ATOM 674 C C . PRO A 1 90 ? 19.596 -11.120 5.799 1.00 12.03 89 PRO A C 1
ATOM 675 O O . PRO A 1 90 ? 19.927 -11.172 4.601 1.00 12.47 89 PRO A O 1
ATOM 679 N N . GLU A 1 91 ? 18.506 -10.461 6.234 1.00 12.37 90 GLU A N 1
ATOM 680 C CA . GLU A 1 91 ? 17.626 -9.817 5.256 1.00 12.24 90 GLU A CA 1
ATOM 681 C C . GLU A 1 91 ? 18.335 -8.697 4.530 1.00 11.34 90 GLU A C 1
ATOM 682 O O . GLU A 1 91 ? 18.052 -8.498 3.365 1.00 13.37 90 GLU A O 1
ATOM 688 N N . GLY A 1 92 ? 19.268 -8.064 5.216 1.00 10.62 91 GLY A N 1
ATOM 689 C CA . GLY A 1 92 ? 20.150 -7.106 4.519 1.00 12.17 91 GLY A CA 1
ATOM 690 C C . GLY A 1 92 ? 19.756 -5.638 4.650 1.00 11.10 91 GLY A C 1
ATOM 691 O O . GLY A 1 92 ? 18.922 -5.229 5.466 1.00 11.00 91 GLY A O 1
ATOM 692 N N . TYR A 1 93 ? 20.417 -4.852 3.814 1.00 10.22 92 TYR A N 1
ATOM 693 C CA . TYR A 1 93 ? 20.146 -3.415 3.788 1.00 10.00 92 TYR A CA 1
ATOM 694 C C . TYR A 1 93 ? 20.223 -2.907 2.371 1.00 10.61 92 TYR A C 1
ATOM 695 O O . TYR A 1 93 ? 20.874 -3.500 1.513 1.00 11.39 92 TYR A O 1
ATOM 704 N N . VAL A 1 94 ? 19.558 -1.757 2.157 1.00 10.55 93 VAL A N 1
ATOM 705 C CA . VAL A 1 94 ? 19.719 -1.000 0.921 1.00 11.52 93 VAL A CA 1
ATOM 706 C C . VAL A 1 94 ? 20.786 0.064 1.197 1.00 11.15 93 VAL A C 1
ATOM 707 O O . VAL A 1 94 ? 20.743 0.752 2.227 1.00 13.21 93 VAL A O 1
ATOM 711 N N . GLN A 1 95 ? 21.767 0.174 0.289 1.00 9.84 94 GLN A N 1
ATOM 712 C CA . GLN A 1 95 ? 22.835 1.178 0.381 1.00 9.77 94 GLN A CA 1
ATOM 713 C C . GLN A 1 95 ? 22.652 2.100 -0.810 1.00 9.69 94 GLN A C 1
ATOM 714 O O . GLN A 1 95 ? 22.746 1.627 -1.959 1.00 10.42 94 GLN A O 1
ATOM 720 N N . GLU A 1 96 ? 22.416 3.387 -0.548 1.00 10.56 95 GLU A N 1
ATOM 721 C CA . GLU A 1 96 ? 22.301 4.355 -1.631 1.00 11.00 95 GLU A CA 1
ATOM 722 C C . GLU A 1 96 ? 23.394 5.372 -1.505 1.00 9.74 95 GLU A C 1
ATOM 723 O O . GLU A 1 96 ? 23.723 5.800 -0.407 1.00 10.59 95 GLU A O 1
ATOM 729 N N . ARG A 1 97 ? 23.913 5.799 -2.646 1.00 9.27 96 ARG A N 1
ATOM 730 C CA . ARG A 1 97 ? 24.899 6.906 -2.660 1.00 9.03 96 ARG A CA 1
ATOM 731 C C . ARG A 1 97 ? 24.654 7.903 -3.726 1.00 8.97 96 ARG A C 1
ATOM 732 O O . ARG A 1 97 ? 24.102 7.577 -4.813 1.00 10.71 96 ARG A O 1
ATOM 740 N N . THR A 1 98 ? 25.108 9.121 -3.432 1.00 9.98 97 THR A N 1
ATOM 741 C CA . THR A 1 98 ? 25.387 10.108 -4.458 1.00 11.33 97 THR A CA 1
ATOM 742 C C . THR A 1 98 ? 26.862 10.420 -4.336 1.00 10.59 97 THR A C 1
ATOM 743 O O . THR A 1 98 ? 27.336 10.717 -3.231 1.00 11.68 97 THR A O 1
ATOM 747 N N . ILE A 1 99 ? 27.555 10.357 -5.455 1.00 10.52 98 ILE A N 1
ATOM 748 C CA . ILE A 1 99 ? 29.003 10.601 -5.511 1.00 11.15 98 ILE A CA 1
ATOM 749 C C . ILE A 1 99 ? 29.196 11.777 -6.489 1.00 10.65 98 ILE A C 1
ATOM 750 O O . ILE A 1 99 ? 28.947 11.649 -7.701 1.00 11.69 98 ILE A O 1
ATOM 755 N N . PHE A 1 100 ? 29.671 12.894 -5.949 1.00 11.23 99 PHE A N 1
ATOM 756 C CA . PHE A 1 100 ? 29.973 14.062 -6.753 1.00 11.16 99 PHE A CA 1
ATOM 757 C C . PHE A 1 100 ? 31.438 14.120 -7.075 1.00 11.81 99 PHE A C 1
ATOM 758 O O . PHE A 1 100 ? 32.262 14.323 -6.172 1.00 12.15 99 PHE A O 1
ATOM 766 N N . PHE A 1 101 ? 31.785 13.960 -8.347 1.00 12.70 100 PHE A N 1
ATOM 767 C CA . PHE A 1 101 ? 33.197 14.115 -8.774 1.00 13.50 100 PHE A CA 1
ATOM 768 C C . PHE A 1 101 ? 33.473 15.619 -8.955 1.00 13.02 100 PHE A C 1
ATOM 769 O O . PHE A 1 101 ? 32.807 16.238 -9.816 1.00 14.72 100 PHE A O 1
ATOM 777 N N . LYS A 1 102 ? 34.404 16.187 -8.188 1.00 13.60 101 LYS A N 1
ATOM 778 C CA . LYS A 1 102 ? 34.638 17.631 -8.282 1.00 15.39 101 LYS A CA 1
ATOM 779 C C . LYS A 1 102 ? 34.954 18.026 -9.733 1.00 16.13 101 LYS A C 1
ATOM 780 O O . LYS A 1 102 ? 35.773 17.379 -10.436 1.00 16.53 101 LYS A O 1
ATOM 786 N N . ASP A 1 103 ? 34.277 19.102 -10.186 1.00 17.59 102 ASP A N 1
ATOM 787 C CA . ASP A 1 103 ? 34.403 19.627 -11.568 1.00 19.73 102 ASP A CA 1
ATOM 788 C C . ASP A 1 103 ? 34.060 18.623 -12.645 1.00 18.58 102 ASP A C 1
ATOM 789 O O . ASP A 1 103 ? 34.542 18.674 -13.782 1.00 19.91 102 ASP A O 1
ATOM 794 N N . ASP A 1 104 ? 33.209 17.657 -12.298 1.00 17.63 103 ASP A N 1
ATOM 795 C CA . ASP A 1 104 ? 32.814 16.686 -13.270 1.00 16.56 103 ASP A CA 1
ATOM 796 C C . ASP A 1 104 ? 31.411 16.134 -12.876 1.00 16.03 103 ASP A C 1
ATOM 797 O O . ASP A 1 104 ? 30.661 16.773 -12.162 1.00 16.88 103 ASP A O 1
ATOM 802 N N . GLY A 1 105 ? 31.096 14.951 -13.373 1.00 15.72 104 GLY A N 1
ATOM 803 C CA . GLY A 1 105 ? 29.751 14.399 -13.243 1.00 14.88 104 GLY A CA 1
ATOM 804 C C . GLY A 1 105 ? 29.509 13.750 -11.883 1.00 13.36 104 GLY A C 1
ATOM 805 O O . GLY A 1 105 ? 30.297 13.877 -10.928 1.00 14.16 104 GLY A O 1
ATOM 806 N N . ASN A 1 106 ? 28.378 13.075 -11.779 1.00 14.25 105 ASN A N 1
ATOM 807 C CA . ASN A 1 106 ? 28.008 12.403 -10.550 1.00 12.80 105 ASN A CA 1
ATOM 808 C C . ASN A 1 106 ? 27.539 10.989 -10.809 1.00 12.37 105 ASN A C 1
ATOM 809 O O . ASN A 1 106 ? 26.988 10.688 -11.866 1.00 13.43 105 ASN A O 1
ATOM 814 N N . TYR A 1 107 ? 27.785 10.117 -9.837 1.00 11.59 106 TYR A N 1
ATOM 815 C CA . TYR A 1 107 ? 27.128 8.799 -9.799 1.00 11.54 106 TYR A CA 1
ATOM 816 C C . TYR A 1 107 ? 26.017 8.783 -8.756 1.00 11.43 106 TYR A C 1
ATOM 817 O O . TYR A 1 107 ? 26.160 9.351 -7.678 1.00 12.38 106 TYR A O 1
ATOM 826 N N . LYS A 1 108 ? 24.921 8.087 -9.083 1.00 12.02 107 LYS A N 1
ATOM 827 C CA . LYS A 1 108 ? 23.890 7.726 -8.143 1.00 12.63 107 LYS A CA 1
ATOM 828 C C . LYS A 1 108 ? 23.779 6.215 -8.137 1.00 11.54 107 LYS A C 1
ATOM 829 O O . LYS A 1 108 ? 23.677 5.627 -9.214 1.00 12.21 107 LYS A O 1
ATOM 835 N N . THR A 1 109 ? 23.839 5.607 -6.951 1.00 11.13 108 THR A N 1
ATOM 836 C CA . THR A 1 109 ? 23.847 4.141 -6.865 1.00 11.68 108 THR A CA 1
ATOM 837 C C . THR A 1 109 ? 22.806 3.688 -5.871 1.00 11.03 108 THR A C 1
ATOM 838 O O . THR A 1 109 ? 22.540 4.371 -4.853 1.00 10.91 108 THR A O 1
ATOM 842 N N . ARG A 1 110 ? 22.209 2.535 -6.165 1.00 11.26 109 ARG A N 1
ATOM 843 C CA . ARG A 1 110 ? 21.305 1.881 -5.239 1.00 10.65 109 ARG A CA 1
ATOM 844 C C . ARG A 1 110 ? 21.719 0.428 -5.228 1.00 11.31 109 ARG A C 1
ATOM 845 O O . ARG A 1 110 ? 21.849 -0.181 -6.290 1.00 12.62 109 ARG A O 1
ATOM 853 N N . ALA A 1 111 ? 21.957 -0.104 -4.047 1.00 10.75 110 ALA A N 1
ATOM 854 C CA . ALA A 1 111 ? 22.404 -1.489 -3.906 1.00 11.40 110 ALA A CA 1
ATOM 855 C C . ALA A 1 111 ? 21.637 -2.194 -2.848 1.00 11.00 110 ALA A C 1
ATOM 856 O O . ALA A 1 111 ? 21.234 -1.596 -1.862 1.00 12.34 110 ALA A O 1
ATOM 858 N N . GLU A 1 112 ? 21.425 -3.477 -3.021 1.00 11.87 111 GLU A N 1
ATOM 859 C CA . GLU A 1 112 ? 20.904 -4.356 -1.974 1.00 12.52 111 GLU A CA 1
ATOM 860 C C . GLU A 1 112 ? 22.017 -5.334 -1.567 1.00 11.39 111 GLU A C 1
ATOM 861 O O . GLU A 1 112 ? 22.612 -6.040 -2.410 1.00 12.87 111 GLU A O 1
ATOM 867 N N . VAL A 1 113 ? 22.305 -5.347 -0.288 1.00 10.02 112 VAL A N 1
ATOM 868 C CA . VAL A 1 113 ? 23.364 -6.218 0.312 1.00 10.80 112 VAL A CA 1
ATOM 869 C C . VAL A 1 113 ? 22.668 -7.149 1.263 1.00 11.38 112 VAL A C 1
ATOM 870 O O . VAL A 1 113 ? 22.010 -6.705 2.223 1.00 11.73 112 VAL A O 1
ATOM 874 N N . LYS A 1 114 ? 22.760 -8.449 1.015 1.00 11.44 113 LYS A N 1
ATOM 875 C CA . LYS A 1 114 ? 21.939 -9.412 1.796 1.00 11.21 113 LYS A CA 1
ATOM 876 C C . LYS A 1 114 ? 22.520 -10.782 1.635 1.00 10.13 113 LYS A C 1
ATOM 877 O O . LYS A 1 114 ? 23.294 -11.016 0.662 1.00 10.67 113 LYS A O 1
ATOM 883 N N . PHE A 1 115 ? 22.127 -11.697 2.517 1.00 10.59 114 PHE A N 1
ATOM 884 C CA . PHE A 1 115 ? 22.500 -13.092 2.286 1.00 10.80 114 PHE A CA 1
ATOM 885 C C . PHE A 1 115 ? 21.548 -13.805 1.328 1.00 12.17 114 PHE A C 1
ATOM 886 O O . PHE A 1 115 ? 20.289 -13.701 1.452 1.00 13.83 114 PHE A O 1
ATOM 894 N N . GLU A 1 116 ? 22.119 -14.495 0.369 1.00 11.34 115 GLU A N 1
ATOM 895 C CA . GLU A 1 116 ? 21.393 -15.524 -0.403 1.00 12.13 115 GLU A CA 1
ATOM 896 C C . GLU A 1 116 ? 22.042 -16.837 0.025 1.00 12.05 115 GLU A C 1
ATOM 897 O O . GLU A 1 116 ? 23.098 -17.208 -0.467 1.00 12.78 115 GLU A O 1
ATOM 903 N N . GLY A 1 117 ? 21.434 -17.485 1.034 1.00 11.89 116 GLY A N 1
ATOM 904 C CA . GLY A 1 117 ? 22.082 -18.699 1.567 1.00 12.36 116 GLY A CA 1
ATOM 905 C C . GLY A 1 117 ? 23.396 -18.380 2.262 1.00 12.55 116 GLY A C 1
ATOM 906 O O . GLY A 1 117 ? 23.460 -17.461 3.081 1.00 13.49 116 GLY A O 1
ATOM 907 N N . ASP A 1 118 ? 24.406 -19.136 1.894 1.00 12.71 117 ASP A N 1
ATOM 908 C CA . ASP A 1 118 ? 25.739 -18.951 2.464 1.00 12.04 117 ASP A CA 1
ATOM 909 C C . ASP A 1 118 ? 26.500 -17.760 1.850 1.00 12.21 117 ASP A C 1
ATOM 910 O O . ASP A 1 118 ? 27.610 -17.484 2.309 1.00 13.85 117 ASP A O 1
ATOM 915 N N . THR A 1 119 ? 25.956 -17.085 0.841 1.00 11.37 118 THR A N 1
ATOM 916 C CA . THR A 1 119 ? 26.703 -16.085 0.057 1.00 11.55 118 THR A CA 1
ATOM 917 C C . THR A 1 119 ? 26.173 -14.691 0.329 1.00 11.59 118 THR A C 1
ATOM 918 O O . THR A 1 119 ? 24.941 -14.472 0.322 1.00 12.15 118 THR A O 1
ATOM 922 N N . LEU A 1 120 ? 27.087 -13.747 0.622 1.00 10.15 119 LEU A N 1
ATOM 923 C CA . LE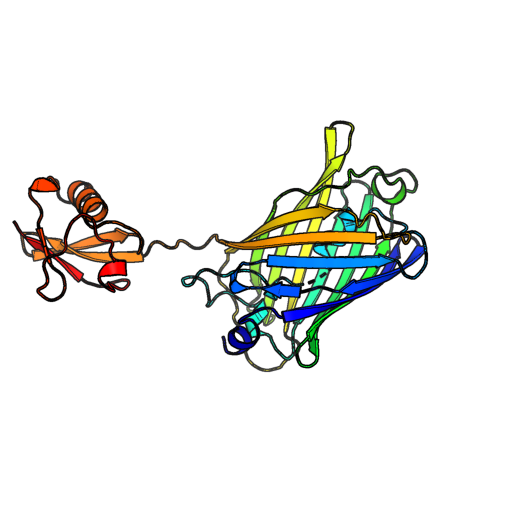U A 1 120 ? 26.696 -12.336 0.801 1.00 9.97 119 LEU A CA 1
ATOM 924 C C . LEU A 1 120 ? 26.691 -11.712 -0.594 1.00 10.57 119 LEU A C 1
ATOM 925 O O . LEU A 1 120 ? 27.706 -11.812 -1.345 1.00 11.48 119 LEU A O 1
ATOM 930 N N . VAL A 1 121 ? 25.557 -11.164 -1.016 1.00 10.66 120 VAL A N 1
ATOM 931 C CA . VAL A 1 121 ? 25.443 -10.607 -2.350 1.00 11.17 120 VAL A CA 1
ATOM 932 C C . VAL A 1 121 ? 25.272 -9.111 -2.293 1.00 12.64 120 VAL A C 1
ATOM 933 O O . VAL A 1 121 ? 24.618 -8.594 -1.382 1.00 14.80 120 VAL A O 1
ATOM 937 N N . ASN A 1 122 ? 25.898 -8.429 -3.249 1.00 10.85 121 ASN A N 1
ATOM 938 C CA . ASN A 1 122 ? 25.770 -6.981 -3.444 1.00 10.28 121 ASN A CA 1
ATOM 939 C C . ASN A 1 122 ? 25.295 -6.756 -4.858 1.00 11.14 121 ASN A C 1
ATOM 940 O O . ASN A 1 122 ? 26.087 -6.962 -5.797 1.00 12.28 121 ASN A O 1
ATOM 945 N N . ARG A 1 123 ? 24.017 -6.365 -5.040 1.00 11.52 122 ARG A N 1
ATOM 946 C CA . ARG A 1 123 ? 23.433 -6.136 -6.346 1.00 11.65 122 ARG A CA 1
ATOM 947 C C . ARG A 1 123 ? 23.165 -4.628 -6.510 1.00 11.62 122 ARG A C 1
ATOM 948 O O . ARG A 1 123 ? 22.475 -4.015 -5.688 1.00 12.23 122 ARG A O 1
ATOM 956 N N . ILE A 1 124 ? 23.704 -4.066 -7.576 1.00 11.64 123 ILE A N 1
ATOM 957 C CA . ILE A 1 124 ? 23.793 -2.600 -7.690 1.00 11.30 123 ILE A CA 1
ATOM 958 C C . ILE A 1 124 ? 23.263 -2.087 -9.016 1.00 12.02 123 ILE A C 1
ATOM 959 O O . ILE A 1 124 ? 23.530 -2.669 -10.068 1.00 13.03 123 ILE A O 1
ATOM 964 N N . GLU A 1 125 ? 22.555 -0.966 -8.954 1.00 11.90 124 GLU A N 1
ATOM 965 C CA . GLU A 1 125 ? 22.261 -0.156 -10.141 1.00 13.12 124 GLU A CA 1
ATOM 966 C C . GLU A 1 125 ? 22.988 1.170 -10.011 1.00 12.32 124 GLU A C 1
ATOM 967 O O . GLU A 1 125 ? 22.951 1.797 -8.935 1.00 13.11 124 GLU A O 1
ATOM 973 N N . LEU A 1 126 ? 23.677 1.582 -11.045 1.00 12.15 125 LEU A N 1
ATOM 974 C CA . LEU A 1 126 ? 24.457 2.833 -11.044 1.00 12.53 125 LEU A CA 1
ATOM 975 C C . LEU A 1 126 ? 24.069 3.678 -12.275 1.00 13.41 125 LEU A C 1
ATOM 976 O O . LEU A 1 126 ? 24.070 3.180 -13.432 1.00 15.08 125 LEU A O 1
ATOM 981 N N . LYS A 1 127 ? 23.776 4.950 -12.031 1.00 13.09 126 LYS A N 1
ATOM 982 C CA . LYS A 1 127 ? 23.561 5.931 -13.106 1.00 14.09 126 LYS A CA 1
ATOM 983 C C . LYS A 1 127 ? 24.545 7.069 -12.944 1.00 13.13 126 LYS A C 1
ATOM 984 O O . LYS A 1 127 ? 24.662 7.651 -11.856 1.00 13.87 126 LYS A O 1
ATOM 990 N N . GLY A 1 128 ? 25.282 7.367 -14.010 1.00 13.37 127 GLY A N 1
ATOM 991 C CA . GLY A 1 128 ? 26.149 8.536 -13.989 1.00 15.03 127 GLY A CA 1
ATOM 992 C C . GLY A 1 128 ? 25.723 9.535 -15.031 1.00 15.46 127 GLY A C 1
ATOM 993 O O . GLY A 1 128 ? 25.326 9.150 -16.136 1.00 16.22 127 GLY A O 1
ATOM 994 N N . ILE A 1 129 ? 25.864 10.795 -14.694 1.00 15.31 128 ILE A N 1
ATOM 995 C CA . ILE A 1 129 ? 25.407 11.886 -15.601 1.00 17.26 128 ILE A CA 1
ATOM 996 C C . ILE A 1 129 ? 26.331 13.050 -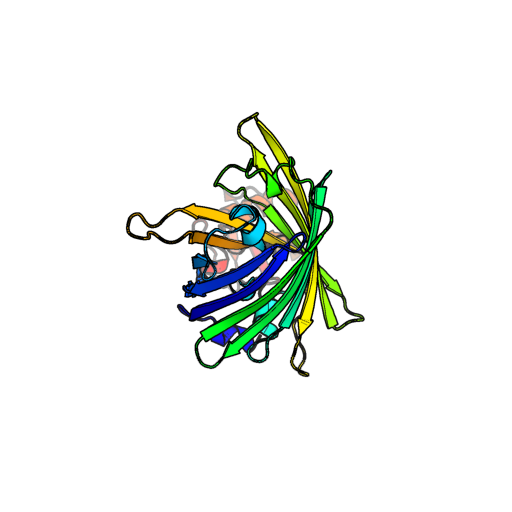15.516 1.00 18.25 128 ILE A C 1
ATOM 997 O O . ILE A 1 129 ? 27.010 13.280 -14.507 1.00 17.58 128 ILE A O 1
ATOM 1002 N N . ASP A 1 130 ? 26.345 13.824 -16.609 1.00 19.06 129 ASP A N 1
ATOM 1003 C CA . ASP A 1 130 ? 27.055 15.094 -16.666 1.00 20.98 129 ASP A CA 1
ATOM 1004 C C . ASP A 1 130 ? 28.571 14.990 -16.600 1.00 20.23 129 ASP A C 1
ATOM 1005 O O . ASP A 1 130 ? 29.253 15.945 -16.182 1.00 20.86 129 ASP A O 1
ATOM 1010 N N . PHE A 1 131 ? 29.102 13.834 -17.007 1.00 19.01 130 PHE A N 1
ATOM 1011 C CA . PHE A 1 131 ? 30.547 13.712 -17.132 1.00 18.89 130 PHE A CA 1
ATOM 1012 C C . PHE A 1 131 ? 31.073 14.416 -18.371 1.00 20.11 130 PHE A C 1
ATOM 1013 O O . PHE A 1 131 ? 30.396 14.467 -19.420 1.00 21.76 130 PHE A O 1
ATOM 1021 N N . LYS A 1 132 ? 32.269 14.974 -18.219 1.00 20.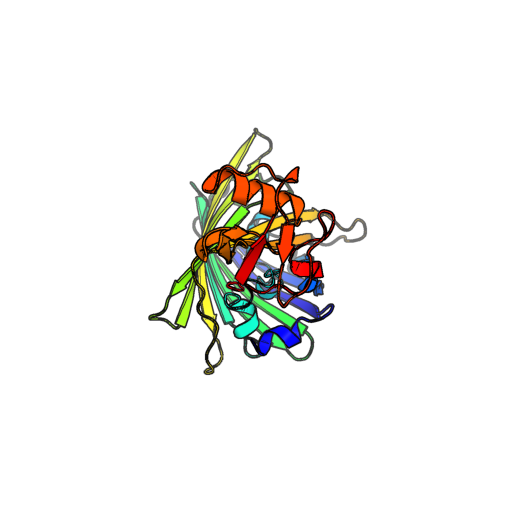60 131 LYS A N 1
ATOM 1022 C CA . LYS A 1 132 ? 32.983 15.659 -19.305 1.00 22.28 131 LYS A CA 1
ATOM 1023 C C . LYS A 1 132 ? 33.718 14.618 -20.126 1.00 24.48 131 LYS A C 1
ATOM 1024 O O . LYS A 1 132 ? 34.414 13.740 -19.596 1.00 23.77 131 LYS A O 1
ATOM 1030 N N . GLU A 1 133 ? 33.576 14.689 -21.456 1.00 26.99 132 GLU A N 1
ATOM 1031 C CA . GLU A 1 133 ? 34.189 13.669 -22.319 1.00 28.38 132 GLU A CA 1
ATOM 1032 C C . GLU A 1 133 ? 35.712 13.628 -22.210 1.00 27.86 132 GLU A C 1
ATOM 1033 O O . GLU A 1 133 ? 36.348 12.590 -22.393 1.00 29.25 132 GLU A O 1
ATOM 1039 N N . ASP 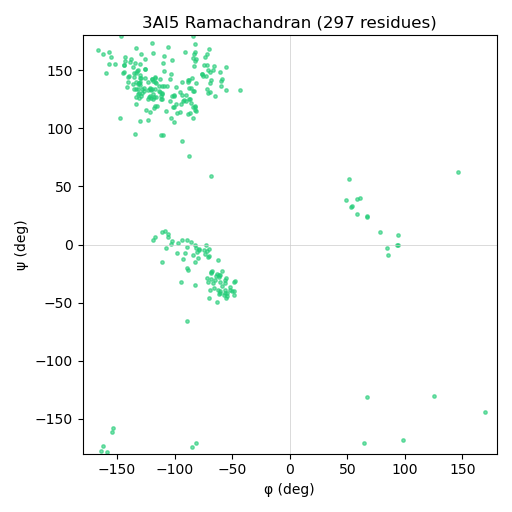A 1 134 ? 36.260 14.779 -21.877 1.00 28.15 133 ASP A N 1
ATOM 1040 C CA . ASP A 1 134 ? 37.671 15.069 -21.797 1.00 29.28 133 ASP A CA 1
ATOM 1041 C C . ASP A 1 134 ? 38.175 15.175 -20.355 1.00 27.30 133 ASP A C 1
ATOM 1042 O O . ASP A 1 134 ? 39.323 15.586 -20.107 1.00 27.77 133 ASP A O 1
ATOM 1047 N N . GLY A 1 135 ? 37.317 14.813 -19.402 1.00 24.46 134 GLY A N 1
ATOM 1048 C CA . GLY A 1 135 ? 37.662 14.898 -17.986 1.00 22.65 134 GLY A CA 1
ATOM 1049 C C . GLY A 1 135 ? 38.407 13.675 -17.502 1.00 20.60 134 GLY A C 1
ATOM 1050 O O . GLY A 1 135 ? 38.748 12.787 -18.274 1.00 20.38 134 GLY A O 1
ATOM 1051 N N . ASN A 1 136 ? 38.638 13.642 -16.187 1.00 19.81 135 ASN A N 1
ATOM 1052 C CA . ASN A 1 136 ? 39.450 12.571 -15.621 1.00 19.18 135 ASN A CA 1
ATOM 1053 C C . ASN A 1 136 ? 38.806 11.210 -15.667 1.00 18.45 135 ASN A C 1
ATOM 1054 O O . ASN A 1 136 ? 39.482 10.202 -15.638 1.00 18.72 135 ASN A O 1
ATOM 1059 N N . ILE A 1 137 ? 37.478 11.198 -15.732 1.00 17.75 136 ILE A N 1
ATOM 1060 C CA . ILE A 1 137 ? 36.706 9.952 -15.635 1.00 17.34 136 ILE A CA 1
ATOM 1061 C C . ILE A 1 137 ? 36.547 9.374 -17.045 1.00 18.25 136 ILE A C 1
ATOM 1062 O O . ILE A 1 137 ? 37.109 8.328 -17.346 1.00 17.52 136 ILE A O 1
ATOM 1067 N N . LEU A 1 138 ? 35.824 10.071 -17.925 1.00 19.24 137 LEU A N 1
ATOM 1068 C CA . LEU A 1 138 ? 35.642 9.556 -19.278 1.00 20.67 137 LEU A CA 1
ATOM 1069 C C . LEU A 1 138 ? 36.940 9.563 -20.085 1.00 20.20 137 LEU A C 1
ATOM 1070 O O . LEU A 1 138 ? 37.071 8.755 -21.021 1.00 22.48 137 LEU A O 1
ATOM 1075 N N . GLY A 1 139 ? 37.884 10.437 -19.728 1.00 20.73 138 GLY A N 1
ATOM 1076 C CA . GLY A 1 139 ? 39.241 10.458 -20.282 1.00 21.56 138 GLY A CA 1
ATOM 1077 C C . GLY A 1 139 ? 40.223 9.425 -19.722 1.00 20.68 138 GLY A C 1
ATOM 1078 O O . GLY A 1 139 ? 41.372 9.360 -20.140 1.00 20.98 138 GLY A O 1
ATOM 1079 N N . HIS A 1 140 ? 39.788 8.641 -18.719 1.00 19.20 139 HIS A N 1
ATOM 1080 C CA . HIS A 1 140 ? 40.656 7.606 -18.141 1.00 18.91 139 HIS A CA 1
ATOM 1081 C C . HIS A 1 140 ? 42.025 8.133 -17.736 1.00 19.45 139 HIS A C 1
ATOM 1082 O O . HIS A 1 140 ? 43.067 7.630 -18.156 1.00 20.68 139 HIS A O 1
ATOM 1089 N N . LYS A 1 141 ? 41.989 9.163 -16.876 1.00 17.45 140 LYS A N 1
ATOM 1090 C CA . LYS A 1 141 ? 43.221 9.820 -16.424 1.00 18.67 140 LYS A CA 1
ATOM 1091 C C . LYS A 1 141 ? 43.602 9.478 -15.000 1.00 17.11 140 LYS A C 1
ATOM 1092 O O . LYS A 1 141 ? 44.571 10.035 -14.446 1.00 17.76 140 LYS A O 1
ATOM 1098 N N . LEU A 1 142 ? 42.859 8.540 -14.400 1.00 16.25 141 LEU A N 1
ATOM 1099 C CA . LEU A 1 142 ? 43.112 8.125 -13.011 1.00 15.63 141 LEU A CA 1
ATOM 1100 C C . LEU A 1 142 ? 44.162 7.043 -12.927 1.00 15.18 141 LEU A C 1
ATOM 1101 O O . LEU A 1 142 ? 44.088 6.056 -13.669 1.00 17.33 141 LEU A O 1
ATOM 1106 N N . GLU A 1 143 ? 45.125 7.174 -11.998 1.00 14.60 142 GLU A N 1
ATOM 1107 C CA . GLU A 1 143 ? 46.063 6.065 -11.777 1.00 15.35 142 GLU A CA 1
ATOM 1108 C C . GLU A 1 143 ? 45.323 4.851 -11.217 1.00 14.21 142 GLU A C 1
ATOM 1109 O O . GLU A 1 143 ? 44.286 4.960 -10.542 1.00 13.80 142 GLU A O 1
ATOM 1115 N N . TYR A 1 144 ? 45.886 3.674 -11.479 1.00 14.33 143 TYR A N 1
ATOM 1116 C CA . TYR A 1 144 ? 45.312 2.428 -11.009 1.00 13.64 143 TYR A CA 1
ATOM 1117 C C . TYR A 1 14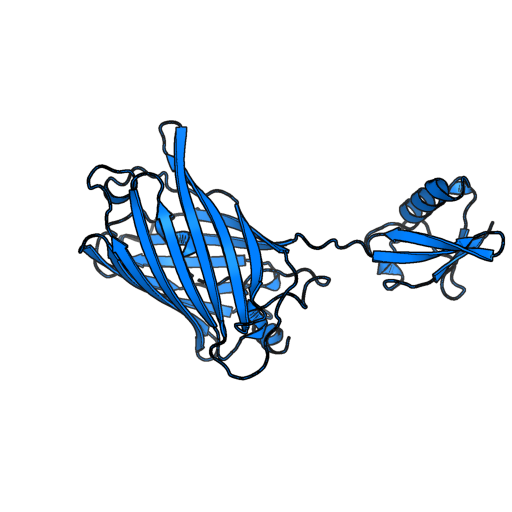4 ? 45.836 2.119 -9.618 1.00 14.29 143 TYR A C 1
ATOM 1118 O O . TYR A 1 144 ? 46.666 1.261 -9.407 1.00 15.26 143 TYR A O 1
ATOM 1127 N N . ASN A 1 145 ? 45.282 2.834 -8.656 1.00 12.40 144 ASN A N 1
ATOM 1128 C CA . ASN A 1 145 ? 45.707 2.682 -7.305 1.00 12.01 144 ASN A CA 1
ATOM 1129 C C . ASN A 1 145 ? 44.655 3.306 -6.388 1.00 12.85 144 ASN A C 1
ATOM 1130 O O . ASN A 1 145 ? 43.613 3.769 -6.896 1.00 12.77 144 ASN A O 1
ATOM 1135 N N . TYR A 1 146 ? 44.901 3.301 -5.096 1.00 12.03 145 TYR A N 1
ATOM 1136 C CA . TYR A 1 146 ? 43.849 3.737 -4.188 1.00 11.54 145 TYR A CA 1
ATOM 1137 C C . TYR A 1 146 ? 44.443 4.134 -2.854 1.00 13.16 145 TYR A C 1
ATOM 1138 O O . TYR A 1 146 ? 45.469 3.562 -2.429 1.00 15.84 145 TYR A O 1
ATOM 1147 N N . ASN A 1 147 ? 43.838 5.100 -2.187 1.00 11.85 146 ASN A N 1
ATOM 1148 C CA . ASN A 1 147 ? 44.309 5.627 -0.897 1.00 12.18 146 ASN A CA 1
ATOM 1149 C C . ASN A 1 147 ? 43.475 5.164 0.245 1.00 11.58 146 ASN A C 1
ATOM 1150 O O . ASN A 1 147 ? 42.409 4.539 0.027 1.00 13.53 146 ASN A O 1
ATOM 1155 N N . SER A 1 148 ? 43.924 5.399 1.469 1.00 11.42 147 SER A N 1
ATOM 1156 C CA . SER A 1 148 ? 43.162 5.057 2.651 1.00 10.43 147 SER A CA 1
ATOM 1157 C C . SER A 1 148 ? 42.265 6.203 3.014 1.00 10.61 147 SER A C 1
ATOM 1158 O O . SER A 1 148 ? 42.646 7.380 2.917 1.00 11.90 147 SER A O 1
ATOM 1161 N N . HIS A 1 149 ? 41.042 5.905 3.433 1.00 10.28 148 HIS A N 1
ATOM 1162 C CA . HIS A 1 149 ? 40.063 6.967 3.844 1.00 10.86 148 HIS A CA 1
ATOM 1163 C C . HIS A 1 149 ? 39.320 6.549 5.069 1.00 10.68 148 HIS A C 1
ATOM 1164 O O . HIS A 1 149 ? 39.156 5.369 5.335 1.00 12.47 148 HIS A O 1
ATOM 1171 N N . ASN A 1 150 ? 38.813 7.531 5.783 1.00 10.69 149 ASN A N 1
ATOM 1172 C CA . ASN A 1 150 ? 37.948 7.289 6.939 1.00 10.57 149 ASN A CA 1
ATOM 1173 C C . ASN A 1 150 ? 36.515 7.497 6.478 1.00 11.04 149 ASN A C 1
ATOM 1174 O O . ASN A 1 150 ? 36.174 8.559 5.888 1.00 12.44 149 ASN A O 1
ATOM 1179 N N . VAL A 1 151 ? 35.678 6.523 6.754 1.00 10.51 150 VAL A N 1
ATOM 1180 C CA . VAL A 1 151 ? 34.242 6.529 6.376 1.00 10.99 150 VAL A CA 1
ATOM 1181 C C . VAL A 1 151 ? 33.411 6.861 7.595 1.00 9.84 150 VAL A C 1
ATOM 1182 O O . VAL A 1 151 ? 33.359 6.068 8.521 1.00 10.87 150 VAL A O 1
ATOM 1186 N N . TYR A 1 152 ? 32.834 8.071 7.598 1.00 10.37 151 TYR A N 1
ATOM 1187 C CA . TYR A 1 152 ? 32.195 8.567 8.859 1.00 10.67 151 TYR A CA 1
ATOM 1188 C C . TYR A 1 152 ? 30.747 8.150 8.904 1.00 10.97 151 TYR A C 1
ATOM 1189 O O . TYR A 1 152 ? 29.980 8.362 7.938 1.00 11.75 151 TYR A O 1
ATOM 1198 N N . ILE A 1 153 ? 30.347 7.538 10.017 1.00 11.09 152 ILE A N 1
ATOM 1199 C CA . ILE A 1 153 ? 29.039 6.943 10.179 1.00 11.95 152 ILE A CA 1
ATOM 1200 C C . ILE A 1 153 ? 28.301 7.627 11.334 1.00 11.20 152 ILE A C 1
ATOM 1201 O O . ILE A 1 153 ? 28.843 7.776 12.470 1.00 13.15 152 ILE A O 1
ATOM 1206 N N . MET A 1 154 ? 27.033 7.959 11.065 1.00 11.98 153 MET A N 1
ATOM 1207 C CA . MET A 1 154 ? 26.127 8.480 12.127 1.00 13.01 153 MET A CA 1
ATOM 1208 C C . MET A 1 154 ? 24.805 7.777 11.996 1.00 13.49 153 MET A C 1
ATOM 1209 O O . MET A 1 154 ? 24.338 7.464 10.901 1.00 13.84 153 MET A O 1
ATOM 1214 N N . ALA A 1 155 ? 24.137 7.576 13.118 1.00 13.09 154 ALA A N 1
ATOM 1215 C CA . ALA A 1 155 ? 22.776 7.057 13.079 1.00 12.88 154 ALA A CA 1
ATOM 1216 C C . ALA A 1 155 ? 21.794 8.080 12.589 1.00 14.37 154 ALA A C 1
ATOM 1217 O O . ALA A 1 155 ? 21.910 9.288 12.893 1.00 16.47 154 ALA A O 1
ATOM 1219 N N . ASP A 1 156 ? 20.804 7.602 11.857 1.00 15.49 155 ASP A N 1
ATOM 1220 C CA . ASP A 1 156 ? 19.589 8.401 11.602 1.00 18.50 155 ASP A CA 1
ATOM 1221 C C . ASP A 1 156 ? 18.466 7.731 12.388 1.00 19.01 155 ASP A C 1
ATOM 1222 O O . ASP A 1 156 ? 17.814 6.748 11.930 1.00 18.57 155 ASP A O 1
ATOM 1227 N N . LYS A 1 157 ? 18.244 8.226 13.604 1.00 19.60 156 LYS A N 1
ATOM 1228 C CA . LYS A 1 157 ? 17.298 7.555 14.520 1.00 22.42 156 LYS A CA 1
ATOM 1229 C C . LYS A 1 157 ? 15.837 7.851 14.272 1.00 23.10 156 LYS A C 1
ATOM 1230 O O . LYS A 1 157 ? 14.902 7.298 14.931 1.00 26.79 156 LYS A O 1
ATOM 1236 N N . GLN A 1 158 ? 15.594 8.768 13.366 1.00 21.90 157 GLN A N 1
ATOM 1237 C CA . GLN A 1 158 ? 14.227 8.997 12.967 1.00 23.37 157 GLN A CA 1
ATOM 1238 C C . GLN A 1 158 ? 13.818 8.114 11.807 1.00 22.76 157 GLN A C 1
ATOM 1239 O O . GLN A 1 158 ? 12.633 7.877 11.613 1.00 23.07 157 GLN A O 1
ATOM 1245 N N . LYS A 1 159 ? 14.808 7.609 11.073 1.00 21.98 158 LYS A N 1
ATOM 1246 C CA . LYS A 1 159 ? 14.586 6.891 9.813 1.00 22.53 158 LYS A CA 1
ATOM 1247 C C . LYS A 1 159 ? 15.078 5.463 9.878 1.00 20.57 158 LYS A C 1
ATOM 1248 O O . LYS A 1 159 ? 15.035 4.710 8.868 1.00 23.29 158 LYS A O 1
ATOM 1254 N N . ASN A 1 160 ? 15.540 5.044 11.029 1.00 17.62 159 ASN A N 1
ATOM 1255 C CA . ASN A 1 160 ? 16.031 3.666 11.260 1.00 15.63 159 ASN A CA 1
ATOM 1256 C C . ASN A 1 160 ? 17.229 3.214 10.421 1.00 17.30 159 ASN A C 1
ATOM 1257 O O . ASN A 1 160 ? 17.305 2.039 10.012 1.00 19.73 159 ASN A O 1
ATOM 1262 N N . GLY A 1 161 ? 18.172 4.088 10.230 1.00 14.00 160 GLY A N 1
ATOM 1263 C CA . GLY A 1 161 ? 19.297 3.684 9.377 1.00 16.11 160 GLY A CA 1
ATOM 1264 C C . GLY A 1 161 ? 20.493 4.496 9.772 1.00 14.07 160 GLY A C 1
ATOM 1265 O O . GLY A 1 161 ? 20.617 5.032 10.879 1.00 14.83 160 GLY A O 1
ATOM 1266 N N . ILE A 1 162 ? 21.457 4.529 8.862 1.00 11.96 161 ILE A N 1
ATOM 1267 C CA . ILE A 1 162 ? 22.671 5.299 9.040 1.00 11.89 161 ILE A CA 1
ATOM 1268 C C . ILE A 1 162 ? 22.905 6.237 7.863 1.00 11.15 161 ILE A C 1
ATOM 1269 O O . ILE A 1 162 ? 22.476 5.978 6.712 1.00 12.23 161 ILE A O 1
ATOM 1274 N N . LYS A 1 163 ? 23.573 7.329 8.166 1.00 11.17 162 LYS A N 1
ATOM 1275 C CA . LYS A 1 163 ? 24.066 8.314 7.191 1.00 12.30 162 LYS A CA 1
ATOM 1276 C C . LYS A 1 163 ? 25.554 8.242 7.252 1.00 12.74 162 LYS A C 1
ATOM 1277 O O . LYS A 1 163 ? 26.143 8.256 8.324 1.00 12.79 162 LYS A O 1
ATOM 1283 N N . VAL A 1 164 ? 26.156 8.247 6.060 1.00 10.75 163 VAL A N 1
ATOM 1284 C CA . VAL A 1 164 ? 27.614 7.997 5.953 1.00 11.80 163 VAL A CA 1
ATOM 1285 C C . VAL A 1 164 ? 28.211 9.008 4.981 1.00 10.78 163 VAL A C 1
ATOM 1286 O O . VAL A 1 164 ? 27.593 9.329 3.971 1.00 11.69 163 VAL A O 1
ATOM 1290 N N . ASN A 1 165 ? 29.374 9.574 5.298 1.00 11.75 164 ASN A N 1
ATOM 1291 C CA . ASN A 1 165 ? 30.005 10.510 4.363 1.00 11.44 164 ASN A CA 1
ATOM 1292 C C . ASN A 1 165 ? 31.518 10.353 4.429 1.00 11.54 164 ASN A C 1
ATOM 1293 O O . ASN A 1 165 ? 32.097 10.012 5.469 1.00 10.87 164 ASN A O 1
ATOM 1298 N N . PHE A 1 166 ? 32.112 10.587 3.275 1.00 10.57 165 PHE A N 1
ATOM 1299 C CA . PHE A 1 166 ? 33.569 10.593 3.188 1.00 10.30 165 PHE A CA 1
ATOM 1300 C C . PHE A 1 166 ? 33.972 11.207 1.863 1.00 10.40 165 PHE A C 1
ATOM 1301 O O . PHE A 1 166 ? 33.138 11.393 0.966 1.00 10.92 165 PHE A O 1
ATOM 1309 N N . LYS A 1 167 ? 35.252 11.523 1.720 1.00 11.10 166 LYS A N 1
ATOM 1310 C CA . LYS A 1 167 ? 35.762 12.152 0.506 1.00 12.79 166 LYS A CA 1
ATOM 1311 C C . LYS A 1 167 ? 36.899 11.281 -0.023 1.00 13.45 166 LYS A C 1
ATOM 1312 O O . LYS A 1 167 ? 37.953 11.159 0.625 1.00 16.42 166 LYS A O 1
ATOM 1318 N N . ILE A 1 168 ? 36.718 10.722 -1.194 1.00 10.74 167 ILE A N 1
ATOM 1319 C CA . ILE A 1 168 ? 37.738 9.859 -1.848 1.00 11.33 167 ILE A CA 1
ATOM 1320 C C . ILE A 1 168 ? 38.652 10.728 -2.639 1.00 11.91 167 ILE A C 1
ATOM 1321 O O . ILE A 1 168 ? 38.231 11.627 -3.373 1.00 12.69 167 ILE A O 1
ATOM 1326 N N . ARG A 1 169 ? 39.941 10.457 -2.501 1.00 12.32 168 ARG A N 1
ATOM 1327 C CA . ARG A 1 169 ? 40.977 11.131 -3.315 1.00 12.99 168 ARG A CA 1
ATOM 1328 C C . ARG A 1 169 ? 41.525 10.158 -4.330 1.00 11.71 168 ARG A C 1
ATOM 1329 O O . ARG A 1 169 ? 42.138 9.115 -3.962 1.00 13.11 168 ARG A O 1
ATOM 1337 N N . HIS A 1 170 ? 41.310 10.395 -5.610 1.00 12.19 169 HIS A N 1
ATOM 1338 C CA . HIS A 1 170 ? 41.884 9.539 -6.651 1.00 12.55 169 HIS A CA 1
ATOM 1339 C C . HIS A 1 170 ? 43.141 10.168 -7.228 1.00 13.51 169 HIS A C 1
ATOM 1340 O O . HIS A 1 170 ? 43.053 11.279 -7.786 1.00 14.93 169 HIS A O 1
ATOM 1347 N N . ASN A 1 171 ? 44.263 9.474 -7.130 1.00 13.21 170 ASN A N 1
ATOM 1348 C CA . ASN A 1 171 ? 45.515 10.016 -7.688 1.00 14.77 170 ASN A CA 1
ATOM 1349 C C . ASN A 1 171 ? 45.536 10.089 -9.218 1.00 17.80 170 ASN A C 1
ATOM 1350 O O . ASN A 1 171 ? 45.070 9.201 -9.889 1.00 16.56 170 ASN A O 1
ATOM 1355 N N . ILE A 1 172 ? 46.134 11.170 -9.718 1.00 19.20 171 ILE A N 1
ATOM 1356 C CA . ILE A 1 172 ? 46.462 11.401 -11.147 1.00 22.07 171 ILE A CA 1
ATOM 1357 C C . ILE A 1 172 ? 47.974 11.577 -11.297 1.00 20.91 171 ILE A C 1
ATOM 1358 O O . ILE A 1 172 ? 48.619 12.115 -10.396 1.00 23.97 171 ILE A O 1
ATOM 1363 N N . GLU A 1 173 ? 48.561 11.062 -12.385 1.00 26.37 172 GLU A N 1
ATOM 1364 C CA . GLU A 1 173 ? 50.000 11.134 -12.681 1.00 28.96 172 GLU A CA 1
ATOM 1365 C C . GLU A 1 173 ? 50.662 12.508 -12.551 1.00 30.45 172 GLU A C 1
ATOM 1366 O O . GLU A 1 173 ? 51.849 12.553 -12.209 1.00 32.51 172 GLU A O 1
ATOM 1372 N N . ASP A 1 174 ? 49.913 13.585 -12.839 1.00 31.59 173 ASP A N 1
ATOM 1373 C CA . ASP A 1 174 ? 50.442 14.972 -12.862 1.00 32.10 173 ASP A CA 1
ATOM 1374 C C . ASP A 1 174 ? 50.652 15.435 -11.440 1.00 31.93 173 ASP A C 1
ATOM 1375 O O . ASP A 1 174 ? 51.172 16.529 -11.183 1.00 33.59 173 ASP A O 1
ATOM 1380 N N . GLY A 1 175 ? 50.227 14.563 -10.512 1.00 29.63 174 GLY A N 1
ATOM 1381 C CA . GLY A 1 175 ? 50.398 14.820 -9.117 1.00 28.53 174 GLY A CA 1
ATOM 1382 C C . GLY A 1 175 ? 49.155 15.491 -8.599 1.00 25.14 174 GLY A C 1
ATOM 1383 O O . GLY A 1 175 ? 49.091 15.812 -7.434 1.00 27.71 174 GLY A O 1
ATOM 1384 N N . SER A 1 176 ? 48.171 15.725 -9.461 1.00 24.81 175 SER A N 1
ATOM 1385 C CA . SER A 1 176 ? 46.879 16.222 -8.937 1.00 22.03 175 SER A CA 1
ATOM 1386 C C . SER A 1 176 ? 46.028 15.081 -8.416 1.00 21.17 175 SER A C 1
ATOM 1387 O O . SER A 1 176 ? 46.354 13.906 -8.549 1.00 20.85 175 SER A O 1
ATOM 1390 N N . VAL A 1 177 ? 44.941 15.470 -7.792 1.00 19.83 176 VAL A N 1
ATOM 1391 C CA . VAL A 1 177 ? 44.014 14.505 -7.248 1.00 19.66 176 VAL A CA 1
ATOM 1392 C C . VAL A 1 177 ? 42.616 14.863 -7.744 1.00 19.15 176 VAL A C 1
ATOM 1393 O O . VAL A 1 177 ? 42.298 16.031 -7.889 1.00 22.44 176 VAL A O 1
ATOM 1397 N N . GLN A 1 178 ? 41.824 13.847 -8.022 1.00 16.47 177 GLN A N 1
ATOM 1398 C CA . GLN A 1 178 ? 40.412 13.996 -8.332 1.00 15.64 177 GLN A CA 1
ATOM 1399 C C . GLN A 1 178 ? 39.593 13.651 -7.094 1.00 14.91 177 GLN A C 1
ATOM 1400 O O . GLN A 1 178 ? 39.653 12.524 -6.637 1.00 14.33 177 GLN A O 1
ATOM 1406 N N . LEU A 1 179 ? 38.831 14.592 -6.574 1.00 15.65 178 LEU A N 1
ATOM 1407 C CA . LEU A 1 179 ? 38.053 14.357 -5.378 1.00 15.04 178 LEU A CA 1
ATOM 1408 C C . LEU A 1 179 ? 36.713 13.774 -5.773 1.00 13.55 178 LEU A C 1
ATOM 1409 O O . LEU A 1 179 ? 36.067 14.188 -6.765 1.00 14.12 178 LEU A O 1
ATOM 1414 N N . ALA A 1 180 ? 36.222 12.822 -4.973 1.00 12.50 179 ALA A N 1
ATOM 1415 C CA . ALA A 1 180 ? 34.874 12.247 -5.179 1.00 11.11 179 ALA A CA 1
ATOM 1416 C C . ALA A 1 180 ? 34.187 12.300 -3.833 1.00 10.99 179 ALA A C 1
ATOM 1417 O O . ALA A 1 180 ? 34.469 11.487 -2.922 1.00 10.02 179 ALA A O 1
ATOM 1419 N N . ASP A 1 181 ? 33.236 13.240 -3.694 1.00 11.28 180 ASP A N 1
ATOM 1420 C CA . ASP A 1 181 ? 32.538 13.415 -2.415 1.00 11.10 180 ASP A CA 1
ATOM 1421 C C . ASP A 1 181 ? 31.425 12.374 -2.335 1.00 10.51 180 ASP A C 1
ATOM 1422 O O . ASP A 1 181 ? 30.525 12.376 -3.187 1.00 11.92 180 ASP A O 1
ATOM 1427 N N . HIS A 1 182 ? 31.506 11.518 -1.342 1.00 9.82 181 HIS A N 1
ATOM 1428 C CA . HIS A 1 182 ? 30.531 10.469 -1.156 1.00 10.06 181 HIS A CA 1
ATOM 1429 C C . HIS A 1 182 ? 29.513 10.771 -0.062 1.00 9.70 181 HIS A C 1
ATOM 1430 O O . HIS A 1 182 ? 29.883 11.047 1.109 1.00 11.58 181 HIS A O 1
ATOM 1437 N N . TYR A 1 183 ? 28.247 10.629 -0.459 1.00 8.86 182 TYR A N 1
ATOM 1438 C CA . TYR A 1 183 ? 27.142 10.719 0.512 1.00 9.07 182 TYR A CA 1
ATOM 1439 C C . TYR A 1 183 ? 26.397 9.408 0.432 1.00 10.33 182 TYR A C 1
ATOM 1440 O O . TYR A 1 183 ? 26.086 8.948 -0.662 1.00 11.31 182 TYR A O 1
ATOM 1449 N N . GLN A 1 184 ? 26.078 8.854 1.573 1.00 9.13 183 GLN A N 1
ATOM 1450 C CA . GLN A 1 184 ? 25.536 7.493 1.606 1.00 9.16 183 GLN A CA 1
ATOM 1451 C C . GLN A 1 184 ? 24.482 7.372 2.693 1.00 10.92 183 GLN A C 1
ATOM 1452 O O . GLN A 1 184 ? 24.573 8.025 3.724 1.00 10.36 183 GLN A O 1
ATOM 1458 N N . GLN A 1 185 ? 23.514 6.510 2.434 1.00 10.45 184 GLN A N 1
ATOM 1459 C CA . GLN A 1 185 ? 22.520 6.163 3.449 1.00 10.54 184 GLN A CA 1
ATOM 1460 C C . GLN A 1 185 ? 22.240 4.676 3.334 1.00 11.09 184 GLN A C 1
ATOM 1461 O O . GLN A 1 185 ? 22.210 4.099 2.219 1.00 13.01 184 GLN A O 1
ATOM 1467 N N . ASN A 1 186 ? 22.011 4.072 4.478 1.00 10.09 185 ASN A N 1
ATOM 1468 C CA . ASN A 1 186 ? 21.665 2.633 4.502 1.00 10.70 185 ASN A CA 1
ATOM 1469 C C . ASN A 1 186 ? 20.448 2.424 5.370 1.00 11.54 185 ASN A C 1
ATOM 1470 O O . ASN A 1 186 ? 20.349 3.045 6.444 1.00 11.93 185 ASN A O 1
ATOM 1475 N N . THR A 1 187 ? 19.571 1.556 4.872 1.00 12.79 186 THR A N 1
ATOM 1476 C CA . THR A 1 187 ? 18.296 1.292 5.546 1.00 13.98 186 THR A CA 1
ATOM 1477 C C . THR A 1 187 ? 18.113 -0.235 5.593 1.00 11.86 186 THR A C 1
ATOM 1478 O O . THR A 1 187 ? 18.316 -0.893 4.568 1.00 12.17 186 THR A O 1
ATOM 1482 N N . PRO A 1 188 ? 17.613 -0.797 6.683 1.00 12.25 187 PRO A N 1
ATOM 1483 C CA . PRO A 1 188 ? 17.418 -2.227 6.698 1.00 11.70 187 PRO A CA 1
ATOM 1484 C C . PRO A 1 188 ? 16.295 -2.652 5.757 1.00 11.95 187 PRO A C 1
ATOM 1485 O O . PRO A 1 188 ? 15.329 -1.912 5.514 1.00 12.86 187 PRO A O 1
ATOM 1489 N N . ILE A 1 189 ? 16.423 -3.841 5.202 1.00 11.86 188 ILE A N 1
ATOM 1490 C CA . ILE A 1 189 ? 15.359 -4.483 4.409 1.00 12.42 188 ILE A CA 1
ATOM 1491 C C . ILE A 1 189 ? 14.350 -5.166 5.312 1.00 13.50 188 ILE A C 1
ATOM 1492 O O . ILE A 1 189 ? 13.168 -5.153 4.986 1.00 15.63 188 ILE A O 1
ATOM 1497 N N . GLY A 1 190 ? 14.793 -5.725 6.435 1.00 14.34 189 GLY A N 1
ATOM 1498 C CA . GLY A 1 190 ? 13.939 -6.453 7.376 1.00 13.60 189 GLY A CA 1
ATOM 1499 C C . GLY A 1 190 ? 13.206 -5.517 8.329 1.00 14.72 189 GLY A C 1
ATOM 1500 O O . GLY A 1 190 ? 13.553 -4.342 8.445 1.00 15.50 189 GLY A O 1
ATOM 1501 N N . ASP A 1 191 ? 12.217 -6.050 8.999 1.00 14.92 190 ASP A N 1
ATOM 1502 C CA . ASP A 1 191 ? 11.408 -5.323 9.976 1.00 14.86 190 ASP A CA 1
ATOM 1503 C C . ASP A 1 191 ? 11.891 -5.435 11.415 1.00 15.65 190 ASP A C 1
ATOM 1504 O O . ASP A 1 191 ? 11.436 -4.714 12.286 1.00 17.21 190 ASP A O 1
ATOM 1509 N N . GLY A 1 192 ? 12.804 -6.331 11.700 1.00 15.47 191 GLY A N 1
ATOM 1510 C CA . GLY A 1 192 ? 13.355 -6.432 13.054 1.00 16.00 191 GLY A CA 1
ATOM 1511 C C . GLY A 1 192 ? 14.302 -5.278 13.350 1.00 16.03 191 GLY A C 1
ATOM 1512 O O . GLY A 1 192 ? 14.787 -4.607 12.414 1.00 16.62 191 GLY A O 1
ATOM 1513 N N . PRO A 1 193 ? 14.575 -5.013 14.631 1.00 15.90 192 PRO A N 1
ATOM 1514 C CA . PRO A 1 193 ? 15.461 -3.907 14.991 1.00 15.61 192 PRO A CA 1
ATOM 1515 C C . PRO A 1 193 ? 16.908 -4.140 14.548 1.00 15.15 192 PRO A C 1
ATOM 1516 O O . PRO A 1 193 ? 17.370 -5.302 14.467 1.00 16.92 192 PRO A O 1
ATOM 1520 N N . VAL A 1 194 ? 17.597 -3.053 14.275 1.00 14.07 193 VAL A N 1
ATOM 1521 C CA . VAL A 1 194 ? 19.015 -3.115 13.936 1.00 13.71 193 VAL A CA 1
ATOM 1522 C C . VAL A 1 194 ? 19.797 -2.307 14.952 1.00 14.64 193 VAL A C 1
ATOM 1523 O O . VAL A 1 194 ? 19.200 -1.618 15.805 1.00 16.48 193 VAL A O 1
ATOM 1527 N N . LEU A 1 195 ? 21.127 -2.334 14.899 1.00 12.79 194 LEU A N 1
ATOM 1528 C CA . LEU A 1 195 ? 21.967 -1.482 15.770 1.00 12.81 194 LEU A CA 1
ATOM 1529 C C . LEU A 1 195 ? 22.097 -0.122 15.145 1.00 13.54 194 LEU A C 1
ATOM 1530 O O . LEU A 1 195 ? 22.653 0.022 14.016 1.00 14.57 194 LEU A O 1
ATOM 1535 N N . LEU A 1 196 ? 21.618 0.907 15.854 1.00 13.59 195 LEU A N 1
ATOM 1536 C CA . LEU A 1 196 ? 21.736 2.298 15.417 1.00 13.60 195 LEU A CA 1
ATOM 1537 C C . LEU A 1 196 ? 22.892 2.939 16.182 1.00 14.67 195 LEU A C 1
ATOM 1538 O O . LEU A 1 196 ? 22.806 3.167 17.419 1.00 17.06 195 LEU A O 1
ATOM 1543 N N . PRO A 1 197 ? 24.041 3.151 15.520 1.00 13.25 196 PRO A N 1
ATOM 1544 C CA . PRO A 1 197 ? 25.322 3.347 16.254 1.00 12.75 196 PRO A CA 1
ATOM 1545 C C . PRO A 1 197 ? 25.556 4.769 16.729 1.00 12.98 196 PRO A C 1
ATOM 1546 O O . PRO A 1 197 ? 24.976 5.713 16.211 1.00 13.44 196 PRO A O 1
ATOM 1550 N N . ASP A 1 198 ? 26.452 4.867 17.709 1.00 13.96 197 ASP A N 1
ATOM 1551 C CA . ASP A 1 198 ? 27.000 6.173 17.990 1.00 14.79 197 ASP A CA 1
ATOM 1552 C C . ASP A 1 198 ? 27.951 6.565 16.869 1.00 13.90 197 ASP A C 1
ATOM 1553 O O . ASP A 1 198 ? 28.37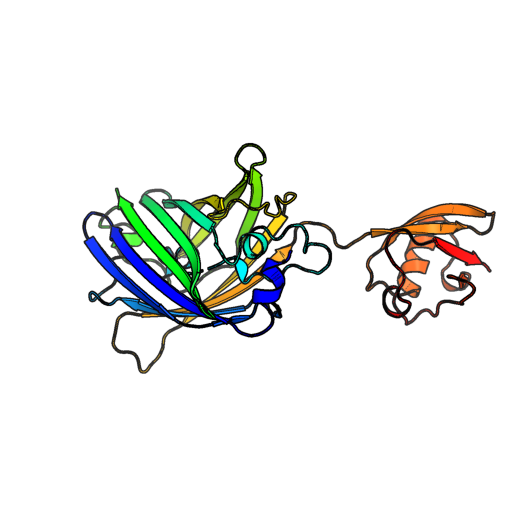9 5.679 16.057 1.00 13.13 197 ASP A O 1
ATOM 1558 N N . ASN A 1 199 ? 28.298 7.850 16.773 1.00 13.70 198 ASN A N 1
ATOM 1559 C CA . ASN A 1 199 ? 29.213 8.270 15.695 1.00 13.46 198 ASN A CA 1
ATOM 1560 C C . ASN A 1 199 ? 30.545 7.558 15.782 1.00 14.06 198 ASN A C 1
ATOM 1561 O O . ASN A 1 199 ? 31.157 7.388 16.838 1.00 14.21 198 ASN A O 1
ATOM 1566 N N . HIS A 1 200 ? 31.037 7.107 14.630 1.00 12.82 199 HIS A N 1
ATOM 1567 C CA . HIS A 1 200 ? 32.335 6.462 14.530 1.00 12.08 199 HIS A CA 1
ATOM 1568 C C . HIS A 1 200 ? 32.755 6.477 13.076 1.00 11.26 199 HIS A C 1
ATOM 1569 O O . HIS A 1 200 ? 32.080 7.109 12.249 1.00 12.16 199 HIS A O 1
ATOM 1576 N N . TYR A 1 201 ? 33.861 5.818 12.762 1.00 11.12 200 TYR A N 1
ATOM 1577 C CA . TYR A 1 201 ? 34.287 5.732 11.356 1.00 10.80 200 TYR A CA 1
ATOM 1578 C C . TYR A 1 201 ? 34.876 4.400 11.078 1.00 10.16 200 TYR A C 1
ATOM 1579 O O . TYR A 1 201 ? 35.219 3.646 11.951 1.00 11.22 200 TYR A O 1
ATOM 1588 N N . LEU A 1 202 ? 34.929 4.073 9.784 1.00 10.20 201 LEU A N 1
ATOM 1589 C CA . LEU A 1 202 ? 35.672 2.888 9.316 1.00 9.86 201 LEU A CA 1
ATOM 1590 C C . LEU A 1 202 ? 36.982 3.343 8.667 1.00 11.55 201 LEU A C 1
ATOM 1591 O O . LEU A 1 202 ? 36.958 4.133 7.675 1.00 11.62 201 LEU A O 1
ATOM 1596 N N . SER A 1 203 ? 38.130 2.851 9.155 1.00 10.43 202 SER A N 1
ATOM 1597 C CA . SER A 1 203 ? 39.378 3.123 8.478 1.00 11.06 202 SER A CA 1
ATOM 1598 C C . SER A 1 203 ? 39.491 2.123 7.350 1.00 10.04 202 SER A C 1
ATOM 1599 O O . SER A 1 203 ? 39.565 0.899 7.624 1.00 10.57 202 SER A O 1
ATOM 1602 N N . THR A 1 204 ? 39.493 2.588 6.110 1.00 10.11 203 THR A N 1
ATOM 1603 C CA . THR A 1 204 ? 39.328 1.696 4.945 1.00 10.68 203 THR A CA 1
ATOM 1604 C C . THR A 1 204 ? 40.567 1.773 4.100 1.00 11.16 203 THR A C 1
ATOM 1605 O O . THR A 1 204 ? 41.003 2.869 3.727 1.00 14.37 203 THR A O 1
ATOM 1609 N N . GLN A 1 205 ? 41.165 0.639 3.784 1.00 10.48 204 GLN A N 1
ATOM 1610 C CA . GLN A 1 205 ? 42.347 0.526 2.938 1.00 10.98 204 GLN A CA 1
ATOM 1611 C C . GLN A 1 205 ? 42.008 -0.284 1.753 1.00 12.28 204 GLN A C 1
ATOM 1612 O O . GLN A 1 205 ? 41.267 -1.287 1.889 1.00 12.45 204 GLN A O 1
ATOM 1618 N N . SER A 1 206 ? 42.505 0.083 0.575 1.00 11.75 205 SER A N 1
ATOM 1619 C CA . SER A 1 206 ? 42.201 -0.678 -0.646 1.00 12.53 205 SER A CA 1
ATOM 1620 C C . SER A 1 206 ? 43.404 -0.791 -1.523 1.00 13.55 205 SER A C 1
ATOM 1621 O O . SER A 1 206 ? 44.163 0.184 -1.661 1.00 15.83 205 SER A O 1
ATOM 1624 N N . ALA A 1 207 ? 43.589 -1.948 -2.104 1.00 12.24 206 ALA A N 1
ATOM 1625 C CA . ALA A 1 207 ? 44.691 -2.111 -3.031 1.00 12.31 206 ALA A CA 1
ATOM 1626 C C . ALA A 1 207 ? 44.199 -2.780 -4.303 1.00 11.46 206 ALA A C 1
ATOM 1627 O O . ALA A 1 207 ? 43.456 -3.786 -4.247 1.00 13.08 206 ALA A O 1
ATOM 1629 N N . LEU A 1 208 ? 44.591 -2.253 -5.457 1.00 12.22 207 LEU A N 1
ATOM 1630 C CA . LEU A 1 208 ? 44.052 -2.705 -6.753 1.00 12.27 207 LEU A CA 1
ATOM 1631 C C . LEU A 1 208 ? 45.083 -3.479 -7.534 1.00 12.42 207 LEU A C 1
ATOM 1632 O O . LEU A 1 208 ? 46.261 -3.051 -7.574 1.00 14.78 207 LEU A O 1
ATOM 1637 N N . SER A 1 209 ? 44.737 -4.581 -8.145 1.00 12.91 208 SER A N 1
ATOM 1638 C CA . SER A 1 209 ? 45.723 -5.348 -8.868 1.00 14.82 208 SER A CA 1
ATOM 1639 C C . SER A 1 209 ? 45.075 -5.983 -10.060 1.00 15.89 208 SER A C 1
ATOM 1640 O O . SER A 1 209 ? 43.859 -5.806 -10.378 1.00 15.52 208 SER A O 1
ATOM 1643 N N . LYS A 1 210 ? 45.905 -6.717 -10.816 1.00 20.13 209 LYS A N 1
ATOM 1644 C CA . LYS A 1 210 ? 45.427 -7.287 -12.057 1.00 21.81 209 LYS A CA 1
ATOM 1645 C C . LYS A 1 210 ? 45.855 -8.762 -12.065 1.00 23.81 209 LYS A C 1
ATOM 1646 O O . LYS A 1 210 ? 46.896 -9.088 -11.473 1.00 25.80 209 LYS A O 1
ATOM 1652 N N . ASP A 1 211 ? 45.058 -9.589 -12.738 1.00 24.94 210 ASP A N 1
ATOM 1653 C CA . ASP A 1 211 ? 45.277 -11.044 -12.946 1.00 27.54 210 ASP A CA 1
ATOM 1654 C C . ASP A 1 211 ? 45.965 -11.187 -14.315 1.00 29.21 210 ASP A C 1
ATOM 1655 O O . ASP A 1 211 ? 45.368 -10.855 -15.342 1.00 28.77 210 ASP A O 1
ATOM 1660 N N . PRO A 1 212 ? 47.240 -11.649 -14.323 1.00 31.10 211 PRO A N 1
ATOM 1661 C CA . PRO A 1 212 ? 47.986 -11.774 -15.593 1.00 33.73 211 PRO A CA 1
ATOM 1662 C C . PRO A 1 212 ? 47.322 -12.700 -16.619 1.00 34.79 211 PRO A C 1
ATOM 1663 O O . PRO A 1 212 ? 47.578 -12.592 -17.832 1.00 35.76 211 PRO A O 1
ATOM 1667 N N . ASN A 1 213 ? 46.478 -13.620 -16.155 1.00 35.17 212 ASN A N 1
ATOM 1668 C CA . ASN A 1 213 ? 45.863 -14.601 -17.036 1.00 36.46 212 ASN A CA 1
ATOM 1669 C C . ASN A 1 213 ? 44.539 -14.134 -17.598 1.00 34.98 212 ASN A C 1
ATOM 1670 O O . ASN A 1 213 ? 43.942 -14.777 -18.453 1.00 35.76 212 ASN A O 1
ATOM 1675 N N . GLU A 1 214 ? 44.070 -12.993 -17.103 1.00 31.98 213 GLU A N 1
ATOM 1676 C CA . GLU A 1 214 ? 42.768 -12.533 -17.457 1.00 30.62 213 GLU A CA 1
ATOM 1677 C C . GLU A 1 214 ? 42.853 -11.578 -18.632 1.00 30.26 213 GLU A C 1
ATOM 1678 O O . GLU A 1 214 ? 43.541 -10.537 -18.545 1.00 29.43 213 GLU A O 1
ATOM 1684 N N . LYS A 1 215 ? 42.160 -11.947 -19.715 1.00 30.56 214 LYS A N 1
ATOM 1685 C CA . LYS A 1 215 ? 42.141 -11.153 -20.939 1.00 30.28 214 LYS A CA 1
ATOM 1686 C C . LYS A 1 215 ? 41.030 -10.110 -20.927 1.00 28.48 214 LYS A C 1
ATOM 1687 O O . LYS A 1 215 ? 41.071 -9.130 -21.673 1.00 27.84 214 LYS A O 1
ATOM 1693 N N . ARG A 1 216 ? 40.010 -10.327 -20.108 1.00 25.60 215 ARG A N 1
ATOM 1694 C CA . ARG A 1 216 ? 38.864 -9.429 -20.115 1.00 24.34 215 ARG A CA 1
ATOM 1695 C C . ARG A 1 216 ? 39.224 -8.222 -19.258 1.00 21.56 215 ARG A C 1
ATOM 1696 O O . ARG A 1 216 ? 40.143 -8.289 -18.450 1.00 23.21 215 ARG A O 1
ATOM 1704 N N . ASP A 1 217 ? 38.531 -7.118 -19.507 1.00 20.49 216 ASP A N 1
ATOM 1705 C CA . ASP A 1 217 ? 38.735 -5.913 -18.705 1.00 18.26 216 ASP A CA 1
ATOM 1706 C C . ASP A 1 217 ? 38.262 -6.251 -17.254 1.00 17.87 216 ASP A C 1
ATOM 1707 O O . ASP A 1 217 ? 37.133 -6.736 -17.044 1.00 18.08 216 ASP A O 1
ATOM 1712 N N . HIS A 1 218 ? 39.126 -5.997 -16.264 1.00 16.57 217 HIS A N 1
ATOM 1713 C CA . HIS A 1 218 ? 38.905 -6.537 -14.908 1.00 15.76 217 HIS A CA 1
ATOM 1714 C C . HIS A 1 218 ? 39.620 -5.736 -13.851 1.00 15.26 217 HIS A C 1
ATOM 1715 O O . HIS A 1 218 ? 40.505 -4.936 -14.138 1.00 15.95 217 HIS A O 1
ATOM 1722 N N . MET A 1 219 ? 39.241 -5.972 -12.595 1.00 13.85 218 MET A N 1
ATOM 1723 C CA . MET A 1 219 ? 39.954 -5.425 -11.428 1.00 12.50 218 MET A CA 1
ATOM 1724 C C . MET A 1 219 ? 39.978 -6.477 -10.343 1.00 13.21 218 MET A C 1
ATOM 1725 O O . MET A 1 219 ? 38.932 -7.121 -10.073 1.00 13.12 218 MET A O 1
ATOM 1730 N N . VAL A 1 220 ? 41.132 -6.657 -9.699 1.00 12.86 219 VAL A N 1
ATOM 1731 C CA . VAL A 1 220 ? 41.226 -7.370 -8.430 1.00 12.80 219 VAL A CA 1
ATOM 1732 C C . VAL A 1 220 ? 41.321 -6.364 -7.320 1.00 12.24 219 VAL A C 1
ATOM 1733 O O . VAL A 1 220 ? 42.105 -5.413 -7.405 1.00 12.62 219 VAL A O 1
ATOM 1737 N N . LEU A 1 221 ? 40.450 -6.509 -6.319 1.00 12.06 220 LEU A N 1
ATOM 1738 C CA . LEU A 1 221 ? 40.387 -5.592 -5.215 1.00 11.52 220 LEU A CA 1
ATOM 1739 C C . LEU A 1 221 ? 40.644 -6.286 -3.887 1.00 10.83 220 LEU A C 1
ATOM 1740 O O . LEU A 1 221 ? 40.030 -7.343 -3.603 1.00 12.89 220 LEU A O 1
ATOM 1745 N N . LEU A 1 222 ? 41.493 -5.717 -3.062 1.00 11.16 221 LEU A N 1
ATOM 1746 C CA . LEU A 1 222 ? 41.623 -6.116 -1.680 1.00 12.44 221 LEU A CA 1
ATOM 1747 C C . LEU A 1 222 ? 41.223 -4.927 -0.793 1.00 12.06 221 LEU A C 1
ATOM 1748 O O . LEU A 1 222 ? 41.652 -3.810 -1.054 1.00 12.70 221 LEU A O 1
ATOM 1753 N N . GLU A 1 223 ? 40.405 -5.139 0.224 1.00 12.00 222 GLU A N 1
ATOM 1754 C CA . GLU A 1 223 ? 40.153 -4.108 1.248 1.00 11.88 222 GLU A CA 1
ATOM 1755 C C . GLU A 1 223 ? 40.416 -4.623 2.625 1.00 11.46 222 GLU A C 1
ATOM 1756 O O . GLU A 1 223 ? 40.186 -5.806 2.914 1.00 12.44 222 GLU A O 1
ATOM 1762 N N . PHE A 1 224 ? 40.953 -3.738 3.473 1.00 11.15 223 PHE A N 1
ATOM 1763 C CA . PHE A 1 224 ? 41.012 -3.945 4.898 1.00 10.46 223 PHE A CA 1
ATOM 1764 C C . PHE A 1 224 ? 40.261 -2.824 5.565 1.00 12.21 223 PHE A C 1
ATOM 1765 O O . PHE A 1 224 ? 40.490 -1.621 5.274 1.00 13.19 223 PHE A O 1
ATOM 1773 N N . VAL A 1 225 ? 39.307 -3.184 6.415 1.00 11.51 224 VAL A N 1
ATOM 1774 C CA . VAL A 1 225 ? 38.327 -2.245 6.971 1.00 11.42 224 VAL A CA 1
ATOM 1775 C C . VAL A 1 225 ? 38.226 -2.470 8.457 1.00 12.23 224 VAL A C 1
ATOM 1776 O O . VAL A 1 225 ? 37.890 -3.581 8.900 1.00 11.98 224 VAL A O 1
ATOM 1780 N N . THR A 1 226 ? 38.519 -1.431 9.227 1.00 11.37 225 THR A N 1
ATOM 1781 C CA . THR A 1 226 ? 38.497 -1.562 10.692 1.00 12.07 225 THR A CA 1
ATOM 1782 C C . THR A 1 226 ? 37.707 -0.395 11.286 1.00 10.84 225 THR A C 1
ATOM 1783 O O . THR A 1 226 ? 37.974 0.769 11.011 1.00 11.84 225 THR A O 1
ATOM 1787 N N . ALA A 1 227 ? 36.748 -0.699 12.168 1.00 10.30 226 ALA A N 1
ATOM 1788 C CA . ALA A 1 227 ? 35.981 0.398 12.838 1.00 11.02 226 ALA A CA 1
ATOM 1789 C C . ALA A 1 227 ? 36.848 1.045 13.927 1.00 11.00 226 ALA A C 1
ATOM 1790 O O . ALA A 1 227 ? 37.688 0.374 14.552 1.00 13.12 226 ALA A O 1
ATOM 1792 N N . ALA A 1 228 ? 36.660 2.324 14.108 1.00 10.90 227 ALA A N 1
ATOM 1793 C CA . ALA A 1 228 ? 37.466 3.153 15.037 1.00 11.94 227 ALA A CA 1
ATOM 1794 C C . ALA A 1 228 ? 36.652 4.384 15.372 1.00 12.71 227 ALA A C 1
ATOM 1795 O O . ALA A 1 228 ? 35.495 4.551 14.923 1.00 11.56 227 ALA A O 1
ATOM 1797 N N . GLY A 1 229 ? 37.249 5.272 16.189 1.00 14.98 228 GLY A N 1
ATOM 1798 C CA . GLY A 1 229 ? 36.591 6.544 16.514 1.00 15.07 228 GLY A CA 1
ATOM 1799 C C . GLY A 1 229 ? 35.770 6.547 17.775 1.00 16.05 228 GLY A C 1
ATOM 1800 O O . GLY A 1 229 ? 35.173 7.589 18.077 1.00 19.36 228 GLY A O 1
ATOM 1801 N N . ILE A 1 230 ? 35.716 5.408 18.460 1.00 15.16 229 ILE A N 1
ATOM 1802 C CA . ILE A 1 230 ? 35.105 5.329 19.828 1.00 17.32 229 ILE A CA 1
ATOM 1803 C C . ILE A 1 230 ? 36.254 4.771 20.670 1.00 18.34 229 ILE A C 1
ATOM 1804 O O . ILE A 1 230 ? 36.831 3.734 20.377 1.00 17.92 229 ILE A O 1
ATOM 1809 N N . THR A 1 231 ? 36.595 5.498 21.751 1.00 20.23 230 THR A N 1
ATOM 1810 C CA . THR A 1 231 ? 37.745 5.103 22.561 1.00 21.46 230 THR A CA 1
ATOM 1811 C C . THR A 1 231 ? 37.611 3.691 23.159 1.00 20.64 230 THR A C 1
ATOM 1812 O O . THR A 1 231 ? 36.536 3.238 23.593 1.00 20.55 230 THR A O 1
ATOM 1816 N N . GLY A 1 232 ? 38.729 2.981 23.172 1.00 20.27 231 GLY A N 1
ATOM 1817 C CA . GLY A 1 232 ? 38.786 1.707 23.840 1.00 20.25 231 GLY A CA 1
ATOM 1818 C C . GLY A 1 232 ? 39.179 1.825 25.322 1.00 20.85 231 GLY A C 1
ATOM 1819 O O . GLY A 1 232 ? 39.220 0.820 26.006 1.00 23.65 231 GLY A O 1
ATOM 1820 N N . SER A 1 233 ? 39.449 3.031 25.756 1.00 22.69 232 SER A N 1
ATOM 1821 C CA . SER A 1 233 ? 39.722 3.264 27.195 1.00 21.93 232 SER A CA 1
ATOM 1822 C C . SER A 1 233 ? 38.415 3.200 27.960 1.00 22.50 232 SER A C 1
ATOM 1823 O O . SER A 1 233 ? 37.306 3.463 27.436 1.00 23.29 232 SER A O 1
ATOM 1826 N N . MET A 1 234 ? 38.558 2.862 29.238 1.00 19.39 233 MET A N 1
ATOM 1827 C CA . MET A 1 234 ? 37.451 2.614 30.157 1.00 19.32 233 MET A CA 1
ATOM 1828 C C . MET A 1 234 ? 37.911 3.143 31.519 1.00 18.94 233 MET A C 1
ATOM 1829 O O . MET A 1 234 ? 39.090 3.201 31.831 1.00 18.74 233 MET A O 1
ATOM 1834 N N . GLN A 1 235 ? 36.951 3.509 32.345 1.00 17.11 234 GLN A N 1
ATOM 1835 C CA . GLN A 1 235 ? 37.258 3.911 33.695 1.00 17.17 234 GLN A CA 1
ATOM 1836 C C . GLN A 1 235 ? 37.353 2.680 34.591 1.00 17.11 234 GLN A C 1
ATOM 1837 O O . GLN A 1 235 ? 36.610 1.709 34.436 1.00 16.58 234 GLN A O 1
ATOM 1843 N N . ILE A 1 236 ? 38.284 2.750 35.525 1.00 15.26 235 ILE A N 1
ATOM 1844 C CA . ILE A 1 236 ? 38.320 1.875 36.708 1.00 15.98 235 ILE A CA 1
ATOM 1845 C C . ILE A 1 236 ? 38.379 2.732 37.940 1.00 14.39 235 ILE A C 1
ATOM 1846 O O . ILE A 1 236 ? 38.728 3.928 37.890 1.00 15.31 235 ILE A O 1
ATOM 1851 N N . PHE A 1 237 ? 38.009 2.162 39.082 1.00 12.93 236 PHE A N 1
ATOM 1852 C CA . PHE A 1 237 ? 38.106 2.833 40.384 1.00 13.89 236 PHE A CA 1
ATOM 1853 C C . PHE A 1 237 ? 39.299 2.309 41.141 1.00 14.82 236 PHE A C 1
ATOM 1854 O O . PHE A 1 237 ? 39.637 1.152 41.002 1.00 15.43 236 PHE A O 1
ATOM 1862 N N . VAL A 1 238 ? 39.919 3.184 41.923 1.00 14.51 237 VAL A N 1
ATOM 1863 C CA . VAL A 1 238 ? 41.015 2.829 42.803 1.00 15.38 237 VAL A CA 1
ATOM 1864 C C . VAL A 1 238 ? 40.742 3.382 44.166 1.00 16.97 237 VAL A C 1
ATOM 1865 O O . VAL A 1 238 ? 40.441 4.563 44.340 1.00 17.95 237 VAL A O 1
ATOM 1869 N N . LYS A 1 239 ? 40.875 2.503 45.143 1.00 16.42 238 LYS A N 1
ATOM 1870 C CA . LYS A 1 239 ? 40.856 2.954 46.535 1.00 17.32 238 LYS A CA 1
ATOM 1871 C C . LYS A 1 239 ? 42.249 3.342 46.960 1.00 18.78 238 LYS A C 1
ATOM 1872 O O . LYS A 1 239 ? 43.195 2.566 46.818 1.00 19.92 238 LYS A O 1
ATOM 1878 N N . THR A 1 240 ? 42.384 4.569 47.460 1.00 19.27 239 THR A N 1
ATOM 1879 C CA . THR A 1 240 ? 43.697 5.121 47.764 1.00 21.14 239 THR A CA 1
ATOM 1880 C C . THR A 1 240 ? 44.133 4.647 49.155 1.00 23.01 239 THR A C 1
ATOM 1881 O O . THR A 1 240 ? 43.417 3.936 49.861 1.00 21.22 239 THR A O 1
ATOM 1885 N N . LEU A 1 241 ? 45.320 5.064 49.543 1.00 23.30 240 LEU A N 1
ATOM 1886 C CA . LEU A 1 241 ? 45.862 4.585 50.807 1.00 24.73 240 LEU A CA 1
ATOM 1887 C C . LEU A 1 241 ? 44.988 4.967 51.985 1.00 25.47 240 LEU A C 1
ATOM 1888 O O . LEU A 1 241 ? 44.917 4.230 52.969 1.00 24.45 240 LEU A O 1
ATOM 1893 N N . THR A 1 242 ? 44.331 6.120 51.889 1.00 26.13 241 THR A N 1
ATOM 1894 C CA . THR A 1 242 ? 43.459 6.579 52.962 1.00 27.64 241 THR A CA 1
ATOM 1895 C C . THR A 1 242 ? 42.006 6.169 52.766 1.00 27.33 241 THR A C 1
ATOM 1896 O O . THR A 1 242 ? 41.145 6.545 53.550 1.00 28.56 241 THR A O 1
ATOM 1900 N N . GLY A 1 243 ? 41.708 5.398 51.714 1.00 25.66 242 GLY A N 1
ATOM 1901 C CA . GLY A 1 243 ? 40.369 4.859 51.571 1.00 26.50 242 GLY A CA 1
ATOM 1902 C C . GLY A 1 243 ? 39.488 5.752 50.704 1.00 26.15 242 GLY A C 1
ATOM 1903 O O . GLY A 1 243 ? 38.282 5.531 50.641 1.00 28.43 242 GLY A O 1
ATOM 1904 N N . LYS A 1 244 ? 40.059 6.776 50.072 1.00 25.23 243 LYS A N 1
ATOM 1905 C CA . LYS A 1 244 ? 39.236 7.583 49.154 1.00 24.96 243 LYS A CA 1
ATOM 1906 C C . LYS A 1 244 ? 39.174 6.891 47.804 1.00 23.27 243 LYS A C 1
ATOM 1907 O O . LYS A 1 244 ? 39.957 5.987 47.516 1.00 24.01 243 LYS A O 1
ATOM 1913 N N . THR A 1 245 ? 38.223 7.280 46.961 1.00 21.42 244 THR A N 1
ATOM 1914 C CA . THR A 1 245 ? 38.077 6.626 45.685 1.00 21.70 244 THR A CA 1
ATOM 1915 C C . THR A 1 245 ? 38.486 7.604 44.620 1.00 21.18 244 THR A C 1
ATOM 1916 O O . THR A 1 245 ? 38.021 8.761 44.599 1.00 23.70 244 THR A O 1
ATOM 1920 N N . ILE A 1 246 ? 39.355 7.155 43.732 1.00 18.89 245 ILE A N 1
ATOM 1921 C CA . ILE A 1 246 ? 39.707 7.924 42.524 1.00 18.44 245 ILE A CA 1
ATOM 1922 C C . ILE A 1 246 ? 39.315 7.109 41.314 1.00 18.80 245 ILE A C 1
ATOM 1923 O O . ILE A 1 246 ? 39.058 5.901 41.423 1.00 17.27 245 ILE A O 1
ATOM 1928 N N . THR A 1 247 ? 39.270 7.761 40.151 1.00 18.16 246 THR A N 1
ATOM 1929 C CA . THR A 1 247 ? 39.080 7.062 38.869 1.00 17.51 246 THR A CA 1
ATOM 1930 C C . THR A 1 247 ? 40.346 7.084 38.033 1.00 17.88 246 THR A C 1
ATOM 1931 O O . THR A 1 247 ? 41.166 8.035 38.172 1.00 20.91 246 THR A O 1
ATOM 1935 N N . LEU A 1 248 ? 40.561 6.067 37.225 1.00 17.16 247 LEU A N 1
ATOM 1936 C CA . LEU A 1 248 ? 41.622 6.082 36.209 1.00 17.95 247 LEU A CA 1
ATOM 1937 C C . LEU A 1 248 ? 41.009 5.764 34.885 1.00 18.40 247 LEU A C 1
ATOM 1938 O O . LEU A 1 248 ? 40.014 5.048 34.825 1.00 17.25 247 LEU A O 1
ATOM 1943 N N . GLU A 1 249 ? 41.612 6.278 33.816 1.00 18.29 248 GLU A N 1
ATOM 1944 C CA . GLU A 1 249 ? 41.282 5.902 32.436 1.00 20.02 248 GLU A CA 1
ATOM 1945 C C . GLU A 1 249 ? 42.335 4.941 31.942 1.00 19.32 248 GLU A C 1
ATOM 1946 O O . GLU A 1 249 ? 43.544 5.291 31.906 1.00 21.42 248 GLU A O 1
ATOM 1952 N N . VAL A 1 250 ? 41.934 3.725 31.602 1.00 19.08 249 VAL A N 1
ATOM 1953 C CA . VAL A 1 250 ? 42.860 2.632 31.283 1.00 20.77 249 VAL A CA 1
ATOM 1954 C C . VAL A 1 250 ? 42.388 1.833 30.062 1.00 22.00 249 VAL A C 1
ATOM 1955 O O . VAL A 1 250 ? 41.198 1.865 29.733 1.00 20.26 249 VAL A O 1
ATOM 1959 N N . GLU A 1 251 ? 43.294 1.098 29.417 1.00 25.20 250 GLU A N 1
ATOM 1960 C CA . GLU A 1 251 ? 42.880 0.105 28.416 1.00 26.79 250 GLU A CA 1
ATOM 1961 C C . GLU A 1 251 ? 43.132 -1.309 28.950 1.00 27.90 250 GLU A C 1
ATOM 1962 O O . GLU A 1 251 ? 43.990 -1.512 29.832 1.00 27.14 250 GLU A O 1
ATOM 1968 N N . PRO A 1 252 ? 42.401 -2.315 28.434 1.00 28.49 251 PRO A N 1
ATOM 1969 C CA . PRO A 1 252 ? 42.638 -3.695 28.865 1.00 29.64 251 PRO A CA 1
ATOM 1970 C C . PRO A 1 252 ? 44.095 -4.153 28.682 1.00 30.90 251 PRO A C 1
ATOM 1971 O O . PRO A 1 252 ? 44.582 -5.016 29.429 1.00 32.24 251 PRO A O 1
ATOM 1975 N N . SER A 1 253 ? 44.775 -3.571 27.699 1.00 31.42 252 SER A N 1
ATOM 1976 C CA . SER A 1 253 ? 46.146 -3.951 27.401 1.00 32.18 252 SER A CA 1
ATOM 1977 C C . SER A 1 253 ? 47.165 -3.208 28.262 1.00 32.21 252 SER A C 1
ATOM 1978 O O . SER A 1 253 ? 48.381 -3.389 28.089 1.00 32.59 252 SER A O 1
ATOM 1981 N N . ASP A 1 254 ? 46.694 -2.365 29.190 1.00 30.52 253 ASP A N 1
ATOM 1982 C CA . ASP A 1 254 ? 47.621 -1.676 30.112 1.00 29.33 253 ASP A CA 1
ATOM 1983 C C . ASP A 1 254 ? 48.239 -2.646 31.068 1.00 28.50 253 ASP A C 1
ATOM 1984 O O . ASP A 1 254 ? 47.541 -3.465 31.682 1.00 29.50 253 ASP A O 1
ATOM 1989 N N . THR A 1 255 ? 49.565 -2.555 31.187 1.00 27.96 254 THR A N 1
ATOM 1990 C CA . THR A 1 255 ? 50.300 -3.312 32.177 1.00 28.13 254 THR A CA 1
ATOM 1991 C C . THR A 1 255 ? 50.000 -2.697 33.536 1.00 27.39 254 THR A C 1
ATOM 1992 O O . THR A 1 255 ? 49.633 -1.497 33.625 1.00 26.24 254 THR A O 1
ATOM 1996 N N . ILE A 1 256 ? 50.140 -3.545 34.557 1.00 27.98 255 ILE A N 1
ATOM 1997 C CA . ILE A 1 256 ? 50.033 -3.119 35.956 1.00 27.87 255 ILE A CA 1
ATOM 1998 C C . ILE A 1 256 ? 51.039 -1.988 36.221 1.00 29.17 255 ILE A C 1
ATOM 1999 O O . ILE A 1 256 ? 50.732 -1.029 36.951 1.00 27.73 255 ILE A O 1
ATOM 2004 N N . GLU A 1 257 ? 52.244 -2.099 35.637 1.00 29.47 256 GLU A N 1
ATOM 2005 C CA . GLU A 1 257 ? 53.215 -1.007 35.685 1.00 30.75 256 GLU A CA 1
ATOM 2006 C C . GLU A 1 257 ? 52.636 0.301 35.162 1.00 27.94 256 GLU A C 1
ATOM 2007 O O . GLU A 1 257 ? 52.833 1.331 35.775 1.00 27.10 256 GLU A O 1
ATOM 2013 N N . ASN A 1 258 ? 51.920 0.268 34.036 1.00 27.62 257 ASN A N 1
ATOM 2014 C CA . ASN A 1 258 ? 51.357 1.487 33.481 1.00 26.49 257 ASN A CA 1
ATOM 2015 C C . ASN A 1 258 ? 50.186 2.028 34.333 1.00 25.48 257 ASN A C 1
ATOM 2016 O O . ASN A 1 258 ? 49.977 3.260 34.409 1.00 24.68 257 ASN A O 1
ATOM 2021 N N . VAL A 1 259 ? 49.437 1.107 34.951 1.00 23.78 258 VAL A N 1
ATOM 2022 C CA . VAL A 1 259 ? 48.387 1.531 35.907 1.00 23.49 258 VAL A CA 1
ATOM 2023 C C . VAL A 1 259 ? 49.025 2.298 37.095 1.00 22.70 258 VAL A C 1
ATOM 2024 O O . VAL A 1 259 ? 48.517 3.347 37.527 1.00 22.99 258 VAL A O 1
ATOM 2028 N N . LYS A 1 260 ? 50.147 1.782 37.586 1.00 23.41 259 LYS A N 1
ATOM 2029 C CA . LYS A 1 260 ? 50.847 2.405 38.701 1.00 23.20 259 LYS A CA 1
ATOM 2030 C C . LYS A 1 260 ? 51.373 3.757 38.276 1.00 24.28 259 LYS A C 1
ATOM 2031 O O . LYS A 1 260 ? 51.349 4.697 39.060 1.00 23.92 259 LYS A O 1
ATOM 2037 N N . ALA A 1 261 ? 51.830 3.869 37.027 1.00 25.51 260 ALA A N 1
ATOM 2038 C CA . ALA A 1 261 ? 52.230 5.164 36.509 1.00 26.98 260 ALA A CA 1
ATOM 2039 C C . ALA A 1 261 ? 51.077 6.175 36.504 1.00 26.89 260 ALA A C 1
ATOM 2040 O O . ALA A 1 261 ? 51.243 7.338 36.882 1.00 27.96 260 ALA A O 1
ATOM 2042 N N . LYS A 1 262 ? 49.879 5.737 36.117 1.00 25.33 261 LYS A N 1
ATOM 2043 C CA . LYS A 1 262 ? 48.704 6.628 36.161 1.00 25.09 261 LYS A CA 1
ATOM 2044 C C . LYS A 1 262 ? 48.306 7.016 37.598 1.00 24.52 261 LYS A C 1
ATOM 2045 O O . LYS A 1 262 ? 47.834 8.127 37.871 1.00 24.32 261 LYS A O 1
ATOM 2051 N N . ILE A 1 263 ? 48.518 6.108 38.546 1.00 24.15 262 ILE A N 1
ATOM 2052 C CA . ILE A 1 263 ? 48.235 6.440 39.926 1.00 23.98 262 ILE A CA 1
ATOM 2053 C C . ILE A 1 263 ? 49.227 7.483 40.479 1.00 26.77 262 ILE A C 1
ATOM 2054 O O . ILE A 1 263 ? 48.818 8.361 41.235 1.00 26.49 262 ILE A O 1
ATOM 2059 N N . GLN A 1 264 ? 50.500 7.369 40.115 1.00 28.44 263 GLN A N 1
ATOM 2060 C CA . GLN A 1 264 ? 51.505 8.348 40.511 1.00 31.16 263 GLN A CA 1
ATOM 2061 C C . GLN A 1 264 ? 51.070 9.752 40.094 1.00 32.86 263 GLN A C 1
ATOM 2062 O O . GLN A 1 264 ? 51.227 10.712 40.859 1.00 33.92 263 GLN A O 1
ATOM 2068 N N . ASP A 1 265 ? 50.523 9.856 38.882 1.00 34.44 264 ASP A N 1
ATOM 2069 C CA . ASP A 1 265 ? 50.059 11.127 38.335 1.00 35.73 264 ASP A CA 1
ATOM 2070 C C . ASP A 1 265 ? 48.994 11.783 39.182 1.00 35.91 264 ASP A C 1
ATOM 2071 O O . ASP A 1 265 ? 48.979 13.003 39.275 1.00 37.29 264 ASP A O 1
ATOM 2076 N N . LYS A 1 266 ? 48.100 10.992 39.792 1.00 34.63 265 LYS A N 1
ATOM 2077 C CA . LYS A 1 266 ? 47.070 11.549 40.679 1.00 34.03 265 LYS A CA 1
ATOM 2078 C C . LYS A 1 266 ? 47.408 11.573 42.178 1.00 34.45 265 LYS A C 1
ATOM 2079 O O . LYS A 1 266 ? 46.955 12.451 42.907 1.00 35.11 265 LYS A O 1
ATOM 2085 N N . GLU A 1 267 ? 48.179 10.598 42.648 1.00 33.77 266 GLU A N 1
ATOM 2086 C CA . GLU A 1 267 ? 48.380 10.433 44.070 1.00 33.08 266 GLU A CA 1
ATOM 2087 C C . GLU A 1 267 ? 49.794 10.753 44.537 1.00 32.70 266 GLU A C 1
ATOM 2088 O O . GLU A 1 267 ? 50.013 10.909 45.737 1.00 33.28 266 GLU A O 1
ATOM 2094 N N . GLY A 1 268 ? 50.730 10.827 43.591 1.00 31.74 267 GLY A N 1
ATOM 2095 C CA . GLY A 1 268 ? 52.112 11.266 43.872 1.00 31.87 267 GLY A CA 1
ATOM 2096 C C . GLY A 1 268 ? 52.955 10.190 44.512 1.00 32.76 267 GLY A C 1
ATOM 2097 O O . GLY A 1 268 ? 54.050 10.478 44.990 1.00 34.51 267 GLY A O 1
ATOM 2098 N N . ILE A 1 269 ? 52.455 8.954 44.551 1.00 31.68 268 ILE A N 1
ATOM 2099 C CA . ILE A 1 269 ? 53.207 7.827 45.097 1.00 31.73 268 ILE A CA 1
ATOM 2100 C C . ILE A 1 269 ? 53.983 7.158 43.959 1.00 30.83 268 ILE A C 1
ATOM 2101 O O . ILE A 1 269 ? 53.405 6.802 42.916 1.00 29.56 268 ILE A O 1
ATOM 2106 N N . PRO A 1 270 ? 55.321 7.043 44.123 1.00 30.75 269 PRO A N 1
ATOM 2107 C CA . PRO A 1 270 ? 56.091 6.348 43.078 1.00 30.28 269 PRO A CA 1
ATOM 2108 C C . PRO A 1 270 ? 55.604 4.906 42.888 1.00 28.48 269 PRO A C 1
ATOM 2109 O O . PRO A 1 270 ? 55.258 4.241 43.866 1.00 27.35 269 PRO A O 1
ATOM 2113 N N . PRO A 1 271 ? 55.584 4.418 41.636 1.00 28.41 270 PRO A N 1
ATOM 2114 C CA . PRO A 1 271 ? 55.216 3.051 41.311 1.00 28.42 270 PRO A CA 1
ATOM 2115 C C . PRO A 1 271 ? 55.906 2.000 42.150 1.00 29.11 270 PRO A C 1
ATOM 2116 O O . PRO A 1 271 ? 55.256 1.014 42.535 1.00 28.73 270 PRO A O 1
ATOM 2120 N N . ASP A 1 272 ? 57.206 2.195 42.444 1.00 30.63 271 ASP A N 1
ATOM 2121 C CA . ASP A 1 272 ? 57.944 1.161 43.153 1.00 31.33 271 ASP A CA 1
ATOM 2122 C C . ASP A 1 272 ? 57.549 1.083 44.646 1.00 31.37 271 ASP A C 1
ATOM 2123 O O . ASP A 1 272 ? 57.947 0.150 45.370 1.00 33.63 271 ASP A O 1
ATOM 2128 N N . GLN A 1 273 ? 56.743 2.063 45.080 1.00 31.03 272 GLN A N 1
ATOM 2129 C CA . GLN A 1 273 ? 56.105 2.070 46.413 1.00 30.01 272 GLN A CA 1
ATOM 2130 C C . GLN A 1 273 ? 54.636 1.577 46.437 1.00 29.45 272 GLN A C 1
ATOM 2131 O O . GLN A 1 273 ? 54.040 1.385 47.497 1.00 29.38 272 GLN A O 1
ATOM 2137 N N . GLN A 1 274 ? 54.075 1.349 45.264 1.00 27.24 273 GLN A N 1
ATOM 2138 C CA . GLN A 1 274 ? 52.674 0.920 45.158 1.00 27.20 273 GLN A CA 1
ATOM 2139 C C . GLN A 1 274 ? 52.537 -0.593 45.088 1.00 26.61 273 GLN A C 1
ATOM 2140 O O . GLN A 1 274 ? 53.297 -1.260 44.377 1.00 27.97 273 GLN A O 1
ATOM 2146 N N . ARG A 1 275 ? 51.519 -1.113 45.778 1.00 25.89 274 ARG A N 1
ATOM 2147 C CA . ARG A 1 275 ? 51.058 -2.469 45.568 1.00 25.38 274 ARG A CA 1
ATOM 2148 C C . ARG A 1 275 ? 49.565 -2.383 45.198 1.00 24.26 274 ARG A C 1
ATOM 2149 O O . ARG A 1 275 ? 48.832 -1.686 45.848 1.00 22.51 274 ARG A O 1
ATOM 2157 N N . LEU A 1 276 ? 49.161 -3.089 44.151 1.00 21.89 275 LEU A N 1
ATOM 2158 C CA . LEU A 1 276 ? 47.736 -3.092 43.714 1.00 22.81 275 LEU A CA 1
ATOM 2159 C C . LEU A 1 276 ? 47.074 -4.438 43.969 1.00 24.23 275 LEU A C 1
ATOM 2160 O O . LEU A 1 276 ? 47.672 -5.499 43.703 1.00 25.76 275 LEU A O 1
ATOM 2165 N N . ILE A 1 277 ? 45.847 -4.393 44.496 1.00 22.59 276 ILE A N 1
ATOM 2166 C CA . ILE A 1 277 ? 45.116 -5.585 44.902 1.00 24.79 276 ILE A CA 1
ATOM 2167 C C . ILE A 1 277 ? 43.758 -5.532 44.214 1.00 24.44 276 ILE A C 1
ATOM 2168 O O . ILE A 1 277 ? 43.089 -4.494 44.229 1.00 24.20 276 ILE A O 1
ATOM 2173 N N . PHE A 1 278 ? 43.373 -6.643 43.604 1.00 24.60 277 PHE A N 1
ATOM 2174 C CA . PHE A 1 278 ? 42.019 -6.781 43.065 1.00 24.78 277 PHE A CA 1
ATOM 2175 C C . PHE A 1 278 ? 41.443 -8.097 43.586 1.00 25.86 277 PHE A C 1
ATOM 2176 O O . PHE A 1 278 ? 42.087 -9.131 43.445 1.00 26.48 277 PHE A O 1
ATOM 2184 N N . ALA A 1 279 ? 40.252 -8.066 44.182 1.00 24.85 278 ALA A N 1
ATOM 2185 C CA . ALA A 1 279 ? 39.595 -9.272 44.732 1.00 24.88 278 ALA A CA 1
ATOM 2186 C C . ALA A 1 279 ? 40.539 -10.102 45.626 1.00 27.07 278 ALA A C 1
ATOM 2187 O O . ALA A 1 279 ? 40.486 -11.353 45.624 1.00 29.62 278 ALA A O 1
ATOM 2189 N N . GLY A 1 280 ? 41.363 -9.408 46.413 1.00 26.95 279 GLY A N 1
ATOM 2190 C CA . GLY A 1 280 ? 42.275 -10.029 47.396 1.00 30.03 279 GLY A CA 1
ATOM 2191 C C . GLY A 1 280 ? 43.598 -10.453 46.781 1.00 31.73 279 GLY A C 1
ATOM 2192 O O . GLY A 1 280 ? 44.525 -10.834 47.522 1.00 33.90 279 GLY A O 1
ATOM 2193 N N . LYS A 1 281 ? 43.684 -10.387 45.460 1.00 32.17 280 LYS A N 1
ATOM 2194 C CA . LYS A 1 281 ? 44.828 -10.853 44.678 1.00 33.13 280 LYS A CA 1
ATOM 2195 C C . LYS A 1 281 ? 45.803 -9.705 44.420 1.00 32.58 280 LYS A C 1
ATOM 2196 O O . LYS A 1 281 ? 45.409 -8.633 43.924 1.00 31.61 280 LYS A O 1
ATOM 2202 N N . GLN A 1 282 ? 47.082 -9.933 44.730 1.00 33.01 281 GLN A N 1
ATOM 2203 C CA . GLN A 1 282 ? 48.133 -8.981 44.378 1.00 33.15 281 GLN A CA 1
ATOM 2204 C C . GLN A 1 282 ? 48.372 -9.006 42.874 1.00 33.50 281 GLN A C 1
ATOM 2205 O O . GLN A 1 282 ? 48.456 -10.089 42.288 1.00 34.56 281 GLN A O 1
ATOM 2211 N N . LEU A 1 283 ? 48.460 -7.825 42.243 1.00 32.48 282 LEU A N 1
ATOM 2212 C CA . LEU A 1 283 ? 48.662 -7.697 40.786 1.00 32.97 282 LEU A CA 1
ATOM 2213 C C . LEU A 1 283 ? 50.125 -7.442 40.472 1.00 34.68 282 LEU A C 1
ATOM 2214 O O . LEU A 1 283 ? 50.775 -6.640 41.144 1.00 35.51 282 LEU A O 1
ATOM 2219 N N . GLU A 1 284 ? 50.644 -8.137 39.459 1.00 36.43 283 GLU A N 1
ATOM 2220 C CA . GLU A 1 284 ? 52.103 -8.165 39.202 1.00 38.17 283 GLU A CA 1
ATOM 2221 C C . GLU A 1 284 ? 52.426 -7.326 37.975 1.00 37.96 283 GLU A C 1
ATOM 2222 O O . GLU A 1 284 ? 51.748 -7.414 36.965 1.00 37.59 283 GLU A O 1
ATOM 2228 N N . ASP A 1 285 ? 53.483 -6.531 38.067 1.00 39.44 284 ASP A N 1
ATOM 2229 C CA . ASP A 1 285 ? 53.750 -5.446 37.114 1.00 40.00 284 ASP A CA 1
ATOM 2230 C C . ASP A 1 285 ? 53.754 -5.768 35.624 1.00 40.44 284 ASP A C 1
ATOM 2231 O O . ASP A 1 285 ? 53.295 -4.949 34.812 1.00 39.82 284 ASP A O 1
ATOM 2236 N N . GLY A 1 286 ? 54.310 -6.929 35.262 1.00 40.04 285 GLY A N 1
ATOM 2237 C CA . GLY A 1 286 ? 54.423 -7.317 33.849 1.00 39.68 285 GLY A CA 1
ATOM 2238 C C . GLY A 1 286 ? 53.172 -7.929 33.218 1.00 39.34 285 GLY A C 1
ATOM 2239 O O . GLY A 1 286 ? 53.166 -8.243 32.017 1.00 39.06 285 GLY A O 1
ATOM 2240 N N . ARG A 1 287 ? 52.115 -8.106 34.016 1.00 38.32 286 ARG A N 1
ATOM 2241 C CA . ARG A 1 287 ? 50.811 -8.544 33.505 1.00 37.17 286 ARG A CA 1
ATOM 2242 C C . ARG A 1 287 ? 49.934 -7.347 33.125 1.00 36.00 286 ARG A C 1
ATOM 2243 O O . ARG A 1 287 ? 50.219 -6.190 33.488 1.00 35.58 286 ARG A O 1
ATOM 2251 N N . THR A 1 288 ? 48.864 -7.639 32.388 1.00 34.16 287 THR A N 1
ATOM 2252 C CA . THR A 1 288 ? 47.928 -6.615 31.942 1.00 32.36 287 THR A CA 1
ATOM 2253 C C . THR A 1 288 ? 46.628 -6.758 32.685 1.00 31.08 287 THR A C 1
ATOM 2254 O O . THR A 1 288 ? 46.364 -7.785 33.310 1.00 31.06 287 THR A O 1
ATOM 2258 N N . LEU A 1 289 ? 45.818 -5.703 32.657 1.00 30.44 288 LEU A N 1
ATOM 2259 C CA . LEU A 1 289 ? 44.500 -5.769 33.276 1.00 28.82 288 LEU A CA 1
ATOM 2260 C C . LEU A 1 289 ? 43.640 -6.932 32.721 1.00 29.02 288 LEU A C 1
ATOM 2261 O O . LEU A 1 289 ? 42.972 -7.648 33.463 1.00 29.81 288 LEU A O 1
ATOM 2266 N N . SER A 1 290 ? 43.681 -7.125 31.417 1.00 29.66 289 SER A N 1
ATOM 2267 C CA . SER A 1 290 ? 42.995 -8.266 30.785 1.00 30.68 289 SER A CA 1
ATOM 2268 C C . SER A 1 290 ? 43.515 -9.643 31.228 1.00 30.80 289 SER A C 1
ATOM 2269 O O . SER A 1 290 ? 42.719 -10.563 31.440 1.00 30.73 289 SER A O 1
ATOM 2272 N N . ASP A 1 291 ? 44.835 -9.785 31.398 1.00 30.79 290 ASP A N 1
ATOM 2273 C CA . ASP A 1 291 ? 45.394 -11.000 32.011 1.00 31.33 290 ASP A CA 1
ATOM 2274 C C . ASP A 1 291 ? 44.679 -11.416 33.307 1.00 31.86 290 ASP A C 1
ATOM 2275 O O . ASP A 1 291 ? 44.583 -12.608 33.625 1.00 32.44 290 ASP A O 1
ATOM 2280 N N . TYR A 1 292 ? 44.173 -10.428 34.050 1.00 30.84 291 TYR A N 1
ATOM 2281 C CA . TYR A 1 292 ? 43.469 -10.646 35.307 1.00 31.43 291 TYR A CA 1
ATOM 2282 C C . TYR A 1 292 ? 41.940 -10.666 35.166 1.00 31.39 291 TYR A C 1
ATOM 2283 O O . TYR A 1 292 ? 41.227 -10.841 36.160 1.00 32.92 291 TYR A O 1
ATOM 2292 N N . ASN A 1 293 ? 41.464 -10.518 33.933 1.00 30.58 292 ASN A N 1
ATOM 2293 C CA . ASN A 1 293 ? 40.018 -10.449 33.619 1.00 31.34 292 ASN A CA 1
ATOM 2294 C C . ASN A 1 293 ? 39.360 -9.300 34.368 1.00 30.41 292 ASN A C 1
ATOM 2295 O O . ASN A 1 293 ? 38.235 -9.431 34.867 1.00 30.25 292 ASN A O 1
ATOM 2300 N N . ILE A 1 294 ? 40.072 -8.178 34.451 1.00 27.33 293 ILE A N 1
ATOM 2301 C CA . ILE A 1 294 ? 39.545 -7.028 35.161 1.00 24.68 293 ILE A CA 1
ATOM 2302 C C . ILE A 1 294 ? 38.693 -6.202 34.199 1.00 24.52 293 ILE A C 1
ATOM 2303 O O . ILE A 1 294 ? 39.163 -5.615 33.234 1.00 23.47 293 ILE A O 1
ATOM 2308 N N . GLN A 1 295 ? 37.391 -6.172 34.475 1.00 22.71 294 GLN A N 1
ATOM 2309 C CA . GLN A 1 295 ? 36.419 -5.446 33.624 1.00 22.69 294 GLN A CA 1
ATOM 2310 C C . GLN A 1 295 ? 36.348 -3.933 33.899 1.00 21.18 294 GLN A C 1
ATOM 2311 O O . GLN A 1 295 ? 36.758 -3.502 34.999 1.00 20.15 294 GLN A O 1
ATOM 2317 N N . LYS A 1 296 ? 35.829 -3.167 32.936 1.00 20.44 295 LYS A N 1
ATOM 2318 C CA . LYS A 1 296 ? 35.450 -1.753 33.118 1.00 19.03 295 LYS A CA 1
ATOM 2319 C C . LYS A 1 296 ? 34.708 -1.562 34.454 1.00 18.54 295 LYS A C 1
ATOM 2320 O O . LYS A 1 296 ? 33.796 -2.334 34.835 1.00 18.89 295 LYS A O 1
ATOM 2326 N N . GLU A 1 297 ? 35.146 -0.532 35.185 1.00 17.11 296 GLU A N 1
ATOM 2327 C CA . GLU A 1 297 ? 34.497 -0.070 36.399 1.00 16.40 296 GLU A CA 1
ATOM 2328 C C . GLU A 1 297 ? 34.580 -1.066 37.566 1.00 16.90 296 GLU A C 1
ATOM 2329 O O . GLU A 1 297 ? 33.762 -1.041 38.495 1.00 15.98 296 GLU A O 1
ATOM 2335 N N . SER A 1 298 ? 35.595 -1.934 37.500 1.00 15.33 297 SER A N 1
ATOM 2336 C CA . SER A 1 298 ? 36.070 -2.681 38.644 1.00 15.61 297 SER A CA 1
ATOM 2337 C C . SER A 1 298 ? 36.767 -1.739 39.600 1.00 15.70 297 SER A C 1
ATOM 2338 O O . SER A 1 298 ? 37.089 -0.591 39.234 1.00 14.74 297 SER A O 1
ATOM 2341 N N . THR A 1 299 ? 37.030 -2.232 40.789 1.00 16.10 298 THR A N 1
ATOM 2342 C CA . THR A 1 299 ? 37.768 -1.495 41.808 1.00 14.87 298 THR A CA 1
ATOM 2343 C C . THR A 1 299 ? 39.076 -2.183 42.134 1.00 17.06 298 THR A C 1
ATOM 2344 O O . THR A 1 299 ? 39.099 -3.370 42.495 1.00 17.89 298 THR A O 1
ATOM 2348 N N . LEU A 1 300 ? 40.166 -1.404 42.058 1.00 15.57 299 LEU A N 1
ATOM 2349 C CA . LEU A 1 300 ? 41.485 -1.836 42.599 1.00 16.22 299 LEU A CA 1
ATOM 2350 C C . LEU A 1 300 ? 41.774 -1.175 43.926 1.00 17.55 299 LEU A C 1
ATOM 2351 O O . LEU A 1 300 ? 41.184 -0.129 44.255 1.00 18.32 299 LEU A O 1
ATOM 2356 N N . HIS A 1 301 ? 42.678 -1.784 44.710 1.00 17.64 300 HIS A N 1
ATOM 2357 C CA . HIS A 1 301 ? 43.077 -1.209 45.978 1.00 18.03 300 HIS A CA 1
ATOM 2358 C C . HIS A 1 301 ? 44.551 -0.921 45.962 1.00 20.19 300 HIS A C 1
ATOM 2359 O O . HIS A 1 301 ? 45.348 -1.797 45.629 1.00 20.55 300 HIS A O 1
ATOM 2366 N N . LEU A 1 302 ? 44.875 0.325 46.259 1.00 19.18 301 LEU A N 1
ATOM 2367 C CA . LEU A 1 302 ? 46.262 0.704 46.447 1.00 21.11 301 LEU A CA 1
ATOM 2368 C C . LEU A 1 302 ? 46.683 0.466 47.877 1.00 23.62 301 LEU A C 1
ATOM 2369 O O . LEU A 1 302 ? 46.058 0.964 48.814 1.00 23.04 301 LEU A O 1
ATOM 2374 N N . VAL A 1 303 ? 47.758 -0.293 48.055 1.00 22.37 302 VAL A N 1
ATOM 2375 C CA . VAL A 1 303 ? 48.339 -0.491 49.389 1.00 25.76 302 VAL A CA 1
ATOM 2376 C C . VAL A 1 303 ? 49.852 -0.320 49.329 1.00 25.18 302 VAL A C 1
ATOM 2377 O O . VAL A 1 303 ? 50.435 -0.223 48.258 1.00 23.89 302 VAL A O 1
ATOM 2381 N N . LEU A 1 304 ? 50.477 -0.248 50.495 1.00 27.41 303 LEU A N 1
ATOM 2382 C CA . LEU A 1 304 ? 51.945 -0.036 50.555 1.00 28.48 303 LEU A CA 1
ATOM 2383 C C . LEU A 1 304 ? 52.776 -1.264 50.189 1.00 28.97 303 LEU A C 1
ATOM 2384 O O . LEU A 1 304 ? 52.400 -2.389 50.555 1.00 31.13 303 LEU A O 1
#

Sequence (299 aa):
SKGEELFTGVVPILVELDGDVNGHKFSVSGEGEGDATYGKLTLKFICTTGKLPVPWPTLVTTFVQCFARYPDHMKQHDFFKSAMPEGYVQERTIFFKDDGNYKTRAEVKFEGDTLVNRIELKGIDFKEDGNILGHKLEYNYNSHNVYIMADKQKNGIKVNFKIRHNIEDGSVQLADHYQQNTPIGDGPVLLPDNHYLSTQSALSKDPNEKRDHMVLLEFVTAAGITGSMQIFVKTLTGKTITLEVEPSDTIENVKAKIQDKEGIPPDQQRLIFAGKQLEDGRTLSDYNIQKESTLHLVL